Protein AF-A0A3D3F367-F1 (afdb_monomer)

Foldseek 3Di:
DDDDDDDPDPPDPDDPVRVVVVVVVVVVCCVVPNDDDDDDDDDDDDDDDPDQFDDDPLDDPVFKAQKDFLVNLVVVVDFFQLSVQVVGPQWDDDPQAIAGPVDPFGAWEAEQNDTDPRCPVVRRVDTSNQWRIKIKGNACVSPPDDDPRHGTHIYTYGPPDDDDDDDDDPPDDDDDDPPDDDDDDDDADDQPDPCSVPPPDFFPDPDFDDDPDFDADPVRDTDDDTDDGQDFDKDKDWDWDADPVGDTDIDIDIDTDDHPPDD

Sequence (263 aa):
YAGVPERLDFANGPTDNEKAYLEKANEAYIQKYGIRTIDLEEITVTGHKPGKYEESVYYSALSATGLRTAEDIEKMAVSSLKSLLYTQPGIVVRSDKITTSTSQTPVAFIIDNITYEDFFDRLDDIDVSSIDNLFVVKDNSFLPGYFPNTNGAIVITTKMGYEPKPRKSLNIEQIIPLGYQQAAEFYSPVYETPEQKNASAPDLRTTIYWKPNVRFSEDGEATVDFYSADSATTYTVTGEGVSGSGKMIRFSSEIQVKGKDEP

Structure (mmCIF, N/CA/C/O backbone):
data_AF-A0A3D3F367-F1
#
_entry.id   AF-A0A3D3F367-F1
#
loop_
_atom_site.group_PDB
_atom_site.id
_atom_site.type_symbol
_atom_site.label_atom_id
_atom_site.label_alt_id
_atom_site.label_comp_id
_atom_site.label_asym_id
_atom_site.label_entity_id
_atom_site.label_seq_id
_atom_site.pdbx_PDB_ins_code
_atom_site.Cartn_x
_atom_site.Cartn_y
_atom_site.Cartn_z
_atom_site.occupancy
_atom_site.B_iso_or_equiv
_atom_site.auth_seq_id
_atom_site.auth_comp_id
_atom_site.auth_asym_id
_atom_site.auth_atom_id
_atom_site.pdbx_PDB_model_num
ATOM 1 N N . TYR A 1 1 ? 40.248 -58.505 -6.837 1.00 38.78 1 TYR A N 1
ATOM 2 C CA . TYR A 1 1 ? 39.991 -57.551 -5.745 1.00 38.78 1 TYR A CA 1
ATOM 3 C C . TYR A 1 1 ? 40.692 -56.248 -6.081 1.00 38.78 1 TYR A C 1
ATOM 5 O O . TYR A 1 1 ? 41.879 -56.118 -5.823 1.00 38.78 1 TYR A O 1
ATOM 13 N N . ALA A 1 2 ? 39.997 -55.348 -6.775 1.00 35.88 2 ALA A N 1
ATOM 14 C CA . ALA A 1 2 ? 40.502 -54.014 -7.081 1.00 35.88 2 ALA A CA 1
ATOM 15 C C . ALA A 1 2 ? 40.084 -53.091 -5.930 1.00 35.88 2 ALA A C 1
ATOM 17 O O . ALA A 1 2 ? 38.890 -52.934 -5.682 1.00 35.88 2 ALA A O 1
ATOM 18 N N . GLY A 1 3 ? 41.060 -52.574 -5.182 1.00 38.22 3 GLY A N 1
ATOM 19 C CA . GLY A 1 3 ? 40.827 -51.562 -4.156 1.00 38.22 3 GLY A CA 1
ATOM 20 C C . GLY A 1 3 ? 40.501 -50.229 -4.819 1.00 38.22 3 GLY A C 1
ATOM 21 O O . GLY A 1 3 ? 41.192 -49.812 -5.746 1.00 38.22 3 GLY A O 1
ATOM 22 N N . VAL A 1 4 ? 39.417 -49.603 -4.374 1.00 38.19 4 VAL A N 1
ATOM 23 C CA . VAL A 1 4 ? 39.004 -48.254 -4.776 1.00 38.19 4 VAL A CA 1
ATOM 24 C C . VAL A 1 4 ? 40.123 -47.271 -4.398 1.00 38.19 4 VAL A C 1
ATOM 26 O O . VAL A 1 4 ? 40.614 -47.363 -3.274 1.00 38.19 4 VAL A O 1
ATOM 29 N N . PRO A 1 5 ? 40.556 -46.347 -5.276 1.00 39.78 5 PRO A N 1
ATOM 30 C CA . PRO A 1 5 ? 41.496 -45.313 -4.866 1.00 39.78 5 PRO A CA 1
ATOM 31 C C . PRO A 1 5 ? 40.766 -44.313 -3.961 1.00 39.78 5 PRO A C 1
ATOM 33 O O . PRO A 1 5 ? 39.761 -43.724 -4.363 1.00 39.78 5 PRO A O 1
ATOM 36 N N . GLU A 1 6 ? 41.253 -44.144 -2.731 1.00 41.41 6 GLU A N 1
ATOM 37 C CA . GLU A 1 6 ? 40.789 -43.089 -1.831 1.00 41.41 6 GLU A CA 1
ATOM 38 C C . GLU A 1 6 ? 41.045 -41.714 -2.453 1.00 41.41 6 GLU A C 1
ATOM 40 O O . GLU A 1 6 ? 42.115 -41.418 -2.991 1.00 41.41 6 GLU A O 1
ATOM 45 N N . ARG A 1 7 ? 40.021 -40.866 -2.383 1.00 36.91 7 ARG A N 1
ATOM 46 C CA . ARG A 1 7 ? 40.085 -39.458 -2.752 1.00 36.91 7 ARG A CA 1
ATOM 47 C C . ARG A 1 7 ? 40.947 -38.750 -1.704 1.00 36.91 7 ARG A C 1
ATOM 49 O O . ARG A 1 7 ? 40.567 -38.712 -0.542 1.00 36.91 7 ARG A O 1
ATOM 56 N N . LEU A 1 8 ? 42.096 -38.208 -2.108 1.00 42.06 8 LEU A N 1
ATOM 57 C CA . LEU A 1 8 ? 42.911 -37.349 -1.244 1.00 42.06 8 LEU A CA 1
ATOM 58 C C . LEU A 1 8 ? 42.123 -36.069 -0.932 1.00 42.06 8 LEU A C 1
ATOM 60 O O . LEU A 1 8 ? 41.926 -35.220 -1.804 1.00 42.06 8 LEU A O 1
ATOM 64 N N . ASP A 1 9 ? 41.646 -35.955 0.304 1.00 39.88 9 ASP A N 1
ATOM 65 C CA . ASP A 1 9 ? 41.022 -34.745 0.825 1.00 39.88 9 ASP A CA 1
ATOM 66 C C . ASP A 1 9 ? 42.098 -33.670 1.046 1.00 39.88 9 ASP A C 1
ATOM 68 O O . ASP A 1 9 ? 42.854 -33.702 2.013 1.00 39.88 9 ASP A O 1
ATOM 72 N N . PHE A 1 10 ? 42.150 -32.672 0.161 1.00 46.16 10 PHE A N 1
ATOM 73 C CA . PHE A 1 10 ? 43.066 -31.520 0.240 1.00 46.16 10 PHE A CA 1
ATOM 74 C C . PHE A 1 10 ? 42.743 -30.529 1.381 1.00 46.16 10 PHE A C 1
ATOM 76 O O . PHE A 1 10 ? 43.255 -29.411 1.395 1.00 46.16 10 PHE A O 1
ATOM 83 N N . ALA A 1 11 ? 41.868 -30.892 2.323 1.00 46.03 11 ALA A N 1
ATOM 84 C CA . ALA A 1 11 ? 41.381 -29.985 3.363 1.00 46.03 11 ALA A CA 1
ATOM 85 C C . ALA A 1 11 ? 42.358 -29.816 4.540 1.00 46.03 11 ALA A C 1
ATOM 87 O O . ALA A 1 11 ? 42.291 -28.810 5.241 1.00 46.03 11 ALA A O 1
ATOM 88 N N . ASN A 1 12 ? 43.289 -30.752 4.735 1.00 51.62 12 ASN A N 1
ATOM 89 C CA . ASN A 1 12 ? 44.331 -30.652 5.750 1.00 51.62 12 ASN A CA 1
ATOM 90 C C . ASN A 1 12 ? 45.700 -30.697 5.069 1.00 51.62 12 ASN A C 1
ATOM 92 O O . ASN A 1 12 ? 45.972 -31.586 4.266 1.00 51.62 12 ASN A O 1
ATOM 96 N N . GLY A 1 13 ? 46.549 -29.709 5.365 1.00 55.22 13 GLY A N 1
ATOM 97 C CA . GLY A 1 13 ? 47.918 -29.664 4.849 1.00 55.22 13 GLY A CA 1
ATOM 98 C C . GLY A 1 13 ? 48.717 -30.924 5.221 1.00 55.22 13 GLY A C 1
ATOM 99 O O . GLY A 1 13 ? 48.332 -31.635 6.151 1.00 55.22 13 GLY A O 1
ATOM 100 N N . PRO A 1 14 ? 49.833 -31.201 4.521 1.00 65.56 14 PRO A N 1
ATOM 101 C CA . PRO A 1 14 ? 50.580 -32.445 4.686 1.00 65.56 14 PRO A CA 1
ATOM 102 C C . PRO A 1 14 ? 50.992 -32.655 6.145 1.00 65.56 14 PRO A C 1
ATOM 104 O O . PRO A 1 14 ? 51.447 -31.717 6.814 1.00 65.56 14 PRO A O 1
ATOM 107 N N . THR A 1 15 ? 50.825 -33.883 6.631 1.00 73.06 15 THR A N 1
ATOM 108 C CA . THR A 1 15 ? 51.221 -34.278 7.986 1.00 73.06 15 THR A CA 1
ATOM 109 C C . THR A 1 15 ? 52.740 -34.179 8.149 1.00 73.06 15 THR A C 1
ATOM 111 O O . THR A 1 15 ? 53.492 -34.199 7.173 1.00 73.06 15 THR A O 1
ATOM 114 N N . ASP A 1 16 ? 53.231 -34.071 9.384 1.00 74.75 16 ASP A N 1
ATOM 115 C CA . ASP A 1 16 ? 54.663 -33.839 9.628 1.00 74.75 16 ASP A CA 1
ATOM 116 C C . ASP A 1 16 ? 55.558 -34.972 9.095 1.00 74.75 16 ASP A C 1
ATOM 118 O O . ASP A 1 16 ? 56.657 -34.721 8.598 1.00 74.75 16 ASP A O 1
ATOM 122 N N . ASN A 1 17 ? 55.054 -36.211 9.089 1.00 74.06 17 ASN A N 1
ATOM 123 C CA . ASN A 1 17 ? 55.751 -37.351 8.488 1.00 74.06 17 ASN A CA 1
ATOM 124 C C . ASN A 1 17 ? 55.827 -37.249 6.957 1.00 74.06 17 ASN A C 1
ATOM 126 O O . ASN A 1 17 ? 56.848 -37.599 6.363 1.00 74.06 17 ASN A O 1
ATOM 130 N N . GLU A 1 18 ? 54.771 -36.752 6.309 1.00 71.12 18 GLU A N 1
ATOM 131 C CA . GLU A 1 18 ? 54.744 -36.545 4.859 1.00 71.12 18 GLU A CA 1
ATOM 132 C C . GLU A 1 18 ? 55.665 -35.396 4.449 1.00 71.12 18 GLU A C 1
ATOM 134 O O . GLU A 1 18 ? 56.390 -35.522 3.463 1.00 71.12 18 GLU A O 1
ATOM 139 N N . LYS A 1 19 ? 55.722 -34.315 5.238 1.00 75.56 19 LYS A N 1
ATOM 140 C CA . LYS A 1 19 ? 56.679 -33.218 5.029 1.00 75.56 19 LYS A CA 1
ATOM 141 C C . LYS A 1 19 ? 58.123 -33.702 5.123 1.00 75.56 19 LYS A C 1
ATOM 143 O O . LYS A 1 19 ? 58.902 -33.424 4.217 1.00 75.56 19 LYS A O 1
ATOM 148 N N . ALA A 1 20 ? 58.458 -34.473 6.159 1.00 77.81 20 ALA A N 1
ATOM 149 C CA . ALA A 1 20 ? 59.806 -35.009 6.343 1.00 77.81 20 ALA A CA 1
ATOM 150 C C . ALA A 1 20 ? 60.212 -35.973 5.211 1.00 77.81 20 ALA A C 1
ATOM 152 O O . ALA A 1 20 ? 61.358 -35.970 4.755 1.00 77.81 20 ALA A O 1
ATOM 153 N N . TYR A 1 21 ? 59.270 -36.786 4.719 1.00 77.25 21 TYR A N 1
ATOM 154 C CA . TYR A 1 21 ? 59.502 -37.645 3.558 1.00 77.25 21 TYR A CA 1
ATOM 155 C C . TYR A 1 21 ? 59.728 -36.829 2.278 1.00 77.25 21 TYR A C 1
ATOM 157 O O . TYR A 1 21 ? 60.678 -37.100 1.540 1.00 77.25 21 TYR A O 1
ATOM 165 N N . LEU A 1 22 ? 58.888 -35.820 2.027 1.00 79.00 22 LEU A N 1
ATOM 166 C CA . LEU A 1 22 ? 58.993 -34.942 0.862 1.00 79.00 22 LEU A CA 1
ATOM 167 C C . LEU A 1 22 ? 60.300 -34.149 0.864 1.00 79.00 22 LEU A C 1
ATOM 169 O O . LEU A 1 22 ? 60.941 -34.053 -0.177 1.00 79.00 22 LEU A O 1
ATOM 173 N N . GLU A 1 23 ? 60.730 -33.639 2.017 1.00 81.50 23 GLU A N 1
ATOM 174 C CA . GLU A 1 23 ? 61.998 -32.923 2.175 1.00 81.50 23 GLU A CA 1
ATOM 175 C C . GLU A 1 23 ? 63.186 -33.823 1.822 1.00 81.50 23 GLU A C 1
ATOM 177 O O . GLU A 1 23 ? 63.983 -33.485 0.947 1.00 81.50 23 GLU A O 1
ATOM 182 N N . LYS A 1 24 ? 63.231 -35.037 2.383 1.00 84.31 24 LYS A N 1
ATOM 183 C CA . LYS A 1 24 ? 64.290 -36.012 2.094 1.00 84.31 24 LYS A CA 1
ATOM 184 C C . LYS A 1 24 ? 64.297 -36.463 0.631 1.00 84.31 24 LYS A C 1
ATOM 186 O O . LYS A 1 24 ? 65.361 -36.657 0.039 1.00 84.31 24 LYS A O 1
ATOM 191 N N . ALA A 1 25 ? 63.119 -36.630 0.030 1.00 77.69 25 ALA A N 1
ATOM 192 C CA . ALA A 1 25 ? 62.989 -36.941 -1.390 1.00 77.69 25 ALA A CA 1
ATOM 193 C C . ALA A 1 25 ? 63.484 -35.780 -2.270 1.00 77.69 25 ALA A C 1
ATOM 195 O O . ALA A 1 25 ? 64.140 -36.017 -3.286 1.00 77.69 25 ALA A O 1
ATOM 196 N N . ASN A 1 26 ? 63.219 -34.537 -1.865 1.00 76.62 26 ASN A N 1
ATOM 197 C CA . ASN A 1 26 ? 63.638 -33.344 -2.589 1.00 76.62 26 ASN A CA 1
ATOM 198 C C . ASN A 1 26 ? 65.155 -33.122 -2.481 1.00 76.62 26 ASN A C 1
ATOM 200 O O . ASN A 1 26 ? 65.799 -32.848 -3.488 1.00 76.62 26 ASN A O 1
ATOM 204 N N . GLU A 1 27 ? 65.757 -33.338 -1.308 1.00 79.56 27 GLU A N 1
ATOM 205 C CA . GLU A 1 27 ? 67.216 -33.309 -1.127 1.00 79.56 27 GLU A CA 1
ATOM 206 C C . GLU A 1 27 ? 67.925 -34.350 -2.002 1.00 79.56 27 GLU A C 1
ATOM 208 O O . GLU A 1 27 ? 68.880 -34.026 -2.713 1.00 79.56 27 GLU A O 1
ATOM 213 N N . ALA A 1 28 ? 67.429 -35.594 -2.000 1.00 79.94 28 ALA A N 1
ATOM 214 C CA . ALA A 1 28 ? 67.974 -36.664 -2.832 1.00 79.94 28 ALA A CA 1
ATOM 215 C C . ALA A 1 28 ? 67.857 -36.338 -4.331 1.00 79.94 28 ALA A C 1
ATOM 217 O O . ALA A 1 28 ? 68.758 -36.647 -5.115 1.00 79.94 28 ALA A O 1
ATOM 218 N N . TYR A 1 29 ? 66.762 -35.692 -4.733 1.00 72.94 29 TYR A N 1
ATOM 219 C CA . TYR A 1 29 ? 66.565 -35.241 -6.103 1.00 72.94 29 TYR A CA 1
ATOM 220 C C . TYR A 1 29 ? 67.522 -34.099 -6.473 1.00 72.94 29 TYR A C 1
ATOM 222 O O . TYR A 1 29 ? 68.182 -34.186 -7.507 1.00 72.94 29 TYR A O 1
ATOM 230 N N . ILE A 1 30 ? 67.660 -33.073 -5.626 1.00 78.38 30 ILE A N 1
ATOM 231 C CA . ILE A 1 30 ? 68.543 -31.918 -5.863 1.00 78.38 30 ILE A CA 1
ATOM 232 C C . ILE A 1 30 ? 70.004 -32.360 -5.975 1.00 78.38 30 ILE A C 1
ATOM 234 O O . ILE A 1 30 ? 70.708 -31.906 -6.876 1.00 78.38 30 ILE A O 1
ATOM 238 N N . GLN A 1 31 ? 70.459 -33.287 -5.127 1.00 76.94 31 GLN A N 1
ATOM 239 C CA . GLN A 1 31 ? 71.818 -33.831 -5.226 1.00 76.94 31 GLN A CA 1
ATOM 240 C C . GLN A 1 31 ? 72.066 -34.559 -6.551 1.00 76.94 31 GLN A C 1
ATOM 242 O O . GLN A 1 31 ? 73.180 -34.527 -7.071 1.00 76.94 31 GLN A O 1
ATOM 247 N N . LYS A 1 32 ? 71.045 -35.229 -7.093 1.00 74.00 32 LYS A N 1
ATOM 248 C CA . LYS A 1 32 ? 71.184 -36.068 -8.286 1.00 74.00 32 LYS A CA 1
ATOM 249 C C . LYS A 1 32 ? 70.942 -35.317 -9.597 1.00 74.00 32 LYS A C 1
ATOM 251 O O . LYS A 1 32 ? 71.552 -35.666 -10.605 1.00 74.00 32 LYS A O 1
ATOM 256 N N . TYR A 1 33 ? 70.062 -34.320 -9.597 1.00 70.31 33 TYR A N 1
ATOM 257 C CA . TYR A 1 33 ? 69.554 -33.674 -10.812 1.00 70.31 33 TYR A CA 1
ATOM 258 C C . TYR A 1 33 ? 69.620 -32.136 -10.783 1.00 70.31 33 TYR A C 1
ATOM 260 O O . TYR A 1 33 ? 69.263 -31.506 -11.776 1.00 70.31 33 TYR A O 1
ATOM 268 N N . GLY A 1 34 ? 70.108 -31.525 -9.696 1.00 73.38 34 GLY A N 1
ATOM 269 C CA . GLY A 1 34 ? 70.186 -30.070 -9.534 1.00 73.38 34 GLY A CA 1
ATOM 270 C C . GLY A 1 34 ? 68.867 -29.418 -9.094 1.00 73.38 34 GLY A C 1
ATOM 271 O O . GLY A 1 34 ? 67.877 -30.094 -8.811 1.00 73.38 34 GLY A O 1
ATOM 272 N N . ILE A 1 35 ? 68.859 -28.083 -8.998 1.00 73.44 35 ILE A N 1
ATOM 273 C CA . ILE A 1 35 ? 67.683 -27.305 -8.569 1.00 73.44 35 ILE A CA 1
ATOM 274 C C . ILE A 1 35 ? 66.577 -27.428 -9.625 1.00 73.44 35 ILE A C 1
ATOM 276 O O . ILE A 1 35 ? 66.790 -27.123 -10.797 1.00 73.44 35 ILE A O 1
ATOM 280 N N . ARG A 1 36 ? 65.381 -27.849 -9.201 1.00 65.81 36 ARG A N 1
ATOM 281 C CA . ARG A 1 36 ? 64.196 -27.919 -10.061 1.00 65.81 36 ARG A CA 1
ATOM 282 C C . ARG A 1 36 ? 63.517 -26.551 -10.129 1.00 65.81 36 ARG A C 1
ATOM 284 O O . ARG A 1 36 ? 63.035 -26.062 -9.113 1.00 65.81 36 ARG A O 1
ATOM 291 N N . THR A 1 37 ? 63.414 -25.980 -11.325 1.00 54.94 37 THR A N 1
ATOM 292 C CA . THR A 1 37 ? 62.504 -24.858 -11.591 1.00 54.94 37 THR A CA 1
ATOM 293 C C . THR A 1 37 ? 61.091 -25.419 -11.743 1.00 54.94 37 THR A C 1
ATOM 295 O O . THR A 1 37 ? 60.864 -26.305 -12.569 1.00 54.94 37 THR A O 1
ATOM 298 N N . ILE A 1 38 ? 60.159 -24.975 -10.902 1.00 63.44 38 ILE A N 1
ATOM 299 C CA . ILE A 1 38 ? 58.735 -25.297 -11.034 1.00 63.44 38 ILE A CA 1
ATOM 300 C C . ILE A 1 38 ? 58.047 -24.010 -11.469 1.00 63.44 38 ILE A C 1
ATOM 302 O O . ILE A 1 38 ? 57.884 -23.100 -10.660 1.00 63.44 38 ILE A O 1
ATOM 306 N N . ASP A 1 39 ? 57.665 -23.947 -12.739 1.00 57.41 39 ASP A N 1
ATOM 307 C CA . ASP A 1 39 ? 56.815 -22.876 -13.243 1.00 57.41 39 ASP A CA 1
ATOM 308 C C . ASP A 1 39 ? 55.378 -23.171 -12.800 1.00 57.41 39 ASP A C 1
ATOM 310 O O . ASP A 1 39 ? 54.795 -24.191 -13.171 1.00 57.41 39 ASP A O 1
ATOM 314 N N . LEU A 1 40 ? 54.836 -22.321 -11.929 1.00 69.44 40 LEU A N 1
ATOM 315 C CA . LEU A 1 40 ? 53.449 -22.412 -11.481 1.00 69.44 40 LEU A CA 1
ATOM 316 C C . LEU A 1 40 ? 52.566 -21.646 -12.470 1.00 69.44 40 LEU A C 1
ATOM 318 O O . LEU A 1 40 ? 52.834 -20.480 -12.755 1.00 69.44 40 LEU A O 1
ATOM 322 N N . GLU A 1 41 ? 51.511 -22.287 -12.976 1.00 61.28 41 GLU A N 1
ATOM 323 C CA . GLU A 1 41 ? 50.476 -21.593 -13.747 1.00 61.28 41 GLU A CA 1
ATOM 324 C C . GLU A 1 41 ? 49.756 -20.566 -12.856 1.00 61.28 41 GLU A C 1
ATOM 326 O O . GLU A 1 41 ? 49.448 -20.833 -11.691 1.00 61.28 41 GLU A O 1
ATOM 331 N N . GLU A 1 42 ? 49.512 -19.370 -13.397 1.00 53.47 42 GLU A N 1
ATOM 332 C CA . GLU A 1 42 ? 48.834 -18.281 -12.694 1.00 53.47 42 GLU A CA 1
ATOM 333 C C . GLU A 1 42 ? 47.395 -18.688 -12.342 1.00 53.47 42 GLU A C 1
ATOM 335 O O . GLU A 1 42 ? 46.553 -18.899 -13.213 1.00 53.47 42 GLU A O 1
ATOM 340 N N . ILE A 1 43 ? 47.093 -18.776 -11.046 1.00 52.12 43 ILE A N 1
ATOM 341 C CA . ILE A 1 43 ? 45.730 -19.003 -10.559 1.00 52.12 43 ILE A CA 1
ATOM 342 C C . ILE A 1 43 ? 45.074 -17.639 -10.337 1.00 52.12 43 ILE A C 1
ATOM 344 O O . ILE A 1 43 ? 45.331 -16.961 -9.341 1.00 52.12 43 ILE A O 1
ATOM 348 N N . THR A 1 44 ? 44.194 -17.228 -11.252 1.00 62.03 44 THR A N 1
ATOM 349 C CA . THR A 1 44 ? 43.348 -16.046 -11.050 1.00 62.03 44 THR A CA 1
ATOM 350 C C . THR A 1 44 ? 42.206 -16.379 -10.090 1.00 62.03 44 THR A C 1
ATOM 352 O O . THR A 1 44 ? 41.239 -17.050 -10.452 1.00 62.03 44 THR A O 1
ATOM 355 N N . VAL A 1 45 ? 42.277 -15.872 -8.860 1.00 48.94 45 VAL A N 1
ATOM 356 C CA . VAL A 1 45 ? 41.174 -15.972 -7.894 1.00 48.94 45 VAL A CA 1
ATOM 357 C C . VAL A 1 45 ? 40.141 -14.881 -8.200 1.00 48.94 45 VAL A C 1
ATOM 359 O O . VAL A 1 45 ? 40.310 -13.724 -7.819 1.00 48.94 45 VAL A O 1
ATOM 362 N N . THR A 1 46 ? 39.059 -15.228 -8.901 1.00 51.75 46 THR A N 1
ATOM 363 C CA . THR A 1 46 ? 37.926 -14.317 -9.150 1.00 51.75 46 THR A CA 1
ATOM 364 C C . THR A 1 46 ? 36.935 -14.373 -7.985 1.00 51.75 46 THR A C 1
ATOM 366 O O . THR A 1 46 ? 36.063 -15.237 -7.912 1.00 51.75 46 THR A O 1
ATOM 369 N N . GLY A 1 47 ? 37.064 -13.436 -7.043 1.00 41.06 47 GLY A N 1
ATOM 370 C CA . GLY A 1 47 ? 36.069 -13.229 -5.992 1.00 41.06 47 GLY A CA 1
ATOM 371 C C . GLY A 1 47 ? 34.832 -12.519 -6.545 1.00 41.06 47 GLY A C 1
ATOM 372 O O . GLY A 1 47 ? 34.922 -11.367 -6.968 1.00 41.06 47 GLY A O 1
ATOM 373 N N . HIS A 1 48 ? 33.671 -13.176 -6.526 1.00 44.69 48 HIS A N 1
ATOM 374 C CA . HIS A 1 48 ? 32.399 -12.504 -6.787 1.00 44.69 48 HIS A CA 1
ATOM 375 C C . HIS A 1 48 ? 32.050 -11.650 -5.565 1.00 44.69 48 HIS A C 1
ATOM 377 O O . HIS A 1 48 ? 31.789 -12.174 -4.483 1.00 44.69 48 HIS A O 1
ATOM 383 N N . LYS A 1 49 ? 32.067 -10.324 -5.719 1.00 43.12 49 LYS A N 1
ATOM 384 C CA . LYS A 1 49 ? 31.482 -9.425 -4.721 1.00 43.12 49 LYS A CA 1
ATOM 385 C C . LYS A 1 49 ? 29.983 -9.754 -4.640 1.00 43.12 49 LYS A C 1
ATOM 387 O O . LYS A 1 49 ? 29.354 -9.747 -5.697 1.00 43.12 49 LYS A O 1
ATOM 392 N N . PRO A 1 50 ? 29.402 -10.039 -3.459 1.00 49.59 50 PRO A N 1
ATOM 393 C CA . PRO A 1 50 ? 27.957 -10.214 -3.364 1.00 49.59 50 PRO A CA 1
ATOM 394 C C . PRO A 1 50 ? 27.277 -8.952 -3.907 1.00 49.59 50 PRO A C 1
ATOM 396 O O . PRO A 1 50 ? 27.720 -7.832 -3.618 1.00 49.59 50 PRO A O 1
ATOM 399 N N . GLY A 1 51 ? 26.270 -9.143 -4.764 1.00 57.03 51 GLY A N 1
ATOM 400 C CA . GLY A 1 51 ? 25.507 -8.050 -5.362 1.00 57.03 51 GLY A CA 1
ATOM 401 C C . GLY A 1 51 ? 24.988 -7.102 -4.280 1.00 57.03 51 GLY A C 1
ATOM 402 O O . GLY A 1 51 ? 24.684 -7.521 -3.166 1.00 57.03 51 GLY A O 1
ATOM 403 N N . LYS A 1 52 ? 24.931 -5.800 -4.579 1.00 60.16 52 LYS A N 1
ATOM 404 C CA . LYS A 1 52 ? 24.437 -4.788 -3.625 1.00 60.16 52 LYS A CA 1
ATOM 405 C C . LYS A 1 52 ? 22.928 -4.900 -3.346 1.00 60.16 52 LYS A C 1
ATOM 407 O O . LYS A 1 52 ? 22.453 -4.230 -2.440 1.00 60.16 52 LYS A O 1
ATOM 412 N N . TYR A 1 53 ? 22.212 -5.670 -4.155 1.00 64.56 53 TYR A N 1
ATOM 413 C CA . TYR A 1 53 ? 20.766 -5.860 -4.152 1.00 64.56 53 TYR A CA 1
ATOM 414 C C . TYR A 1 53 ? 20.461 -7.221 -4.797 1.00 64.56 53 TYR A C 1
ATOM 416 O O . TYR A 1 53 ? 21.336 -7.791 -5.464 1.00 64.56 53 TYR A O 1
ATOM 424 N N . GLU A 1 54 ? 19.247 -7.742 -4.616 1.00 66.38 54 GLU A N 1
ATOM 425 C CA . GLU A 1 54 ? 18.836 -8.970 -5.303 1.00 66.38 54 GLU A CA 1
ATOM 426 C C . GLU A 1 54 ? 18.598 -8.703 -6.793 1.00 66.38 54 GLU A C 1
ATOM 428 O O . GLU A 1 54 ? 17.745 -7.897 -7.178 1.00 66.38 54 GLU A O 1
ATOM 433 N N . GLU A 1 55 ? 19.367 -9.382 -7.648 1.00 68.50 55 GLU A N 1
ATOM 434 C CA . GLU A 1 55 ? 19.202 -9.290 -9.096 1.00 68.50 55 GLU A CA 1
ATOM 435 C C . GLU A 1 55 ? 17.917 -10.008 -9.520 1.00 68.50 55 GLU A C 1
ATOM 437 O O . GLU A 1 55 ? 17.803 -11.233 -9.475 1.00 68.50 55 GLU A O 1
ATOM 442 N N . SER A 1 56 ? 16.932 -9.222 -9.949 1.00 78.19 56 SER A N 1
ATOM 443 C CA . SER A 1 56 ? 15.714 -9.746 -10.555 1.00 78.19 56 SER A CA 1
ATOM 444 C C . SER A 1 56 ? 16.025 -10.429 -11.890 1.00 78.19 56 SER A C 1
ATOM 446 O O . SER A 1 56 ? 16.819 -9.925 -12.685 1.00 78.19 56 SER A O 1
ATOM 448 N N . VAL A 1 57 ? 15.312 -11.515 -12.203 1.00 82.69 57 VAL A N 1
ATOM 449 C CA . VAL A 1 57 ? 15.406 -12.213 -13.503 1.00 82.69 57 VAL A CA 1
ATOM 450 C C . VAL A 1 57 ? 15.027 -11.328 -14.698 1.00 82.69 57 VAL A C 1
ATOM 452 O O . VAL A 1 57 ? 15.329 -11.664 -15.841 1.00 82.69 57 VAL A O 1
ATOM 455 N N . TYR A 1 58 ? 14.364 -10.198 -14.441 1.00 83.38 58 TYR A N 1
ATOM 456 C CA . TYR A 1 58 ? 13.966 -9.213 -15.446 1.00 83.38 58 TYR A CA 1
ATOM 457 C C . TYR A 1 58 ? 15.035 -8.136 -15.685 1.00 83.38 58 TYR A C 1
ATOM 459 O O . TYR A 1 58 ? 14.880 -7.303 -16.582 1.00 83.38 58 TYR A O 1
ATOM 467 N N . TYR A 1 59 ? 16.104 -8.109 -14.884 1.00 85.50 59 TYR A N 1
ATOM 468 C CA . TYR A 1 59 ? 17.158 -7.115 -15.021 1.00 85.50 59 TYR A CA 1
ATOM 469 C C . TYR A 1 59 ? 18.094 -7.460 -16.184 1.00 85.50 59 TYR A C 1
ATOM 471 O O . TYR A 1 59 ? 18.649 -8.552 -16.279 1.00 85.50 59 TYR A O 1
ATOM 479 N N . SER A 1 60 ? 18.316 -6.490 -17.067 1.00 82.38 60 SER A N 1
ATOM 480 C CA . SER A 1 60 ? 19.349 -6.552 -18.097 1.00 82.38 60 SER A CA 1
ATOM 481 C C . SER A 1 60 ? 19.840 -5.148 -18.401 1.00 82.38 60 SER A C 1
ATOM 483 O O . SER A 1 60 ? 19.037 -4.250 -18.640 1.00 82.38 60 SER A O 1
ATOM 485 N N . ALA A 1 61 ? 21.159 -4.950 -18.458 1.00 81.38 61 ALA A N 1
ATOM 486 C CA . ALA A 1 61 ? 21.757 -3.643 -18.748 1.00 81.38 61 ALA A CA 1
ATOM 487 C C . ALA A 1 61 ? 21.331 -3.054 -20.111 1.00 81.38 61 ALA A C 1
ATOM 489 O O . ALA A 1 61 ? 21.473 -1.855 -20.343 1.00 81.38 61 ALA A O 1
ATOM 490 N N . LEU A 1 62 ? 20.812 -3.888 -21.019 1.00 80.25 62 LEU A N 1
ATOM 491 C CA . LEU A 1 62 ? 20.348 -3.474 -22.343 1.00 80.25 62 LEU A CA 1
ATOM 492 C C . LEU A 1 62 ? 18.918 -2.911 -22.326 1.00 80.25 62 LEU A C 1
ATOM 494 O O . LEU A 1 62 ? 18.595 -2.019 -23.114 1.00 80.25 62 LEU A O 1
ATOM 498 N N . SER A 1 63 ? 18.061 -3.430 -21.443 1.00 82.56 63 SER A N 1
ATOM 499 C CA . SER A 1 63 ? 16.619 -3.158 -21.438 1.00 82.56 63 SER A CA 1
ATOM 500 C C . SER A 1 63 ? 16.143 -2.391 -20.209 1.00 82.56 63 SER A C 1
ATOM 502 O O . SER A 1 63 ? 15.198 -1.604 -20.313 1.00 82.56 63 SER A O 1
ATOM 504 N N . ALA A 1 64 ? 16.809 -2.587 -19.071 1.00 88.00 64 ALA A N 1
ATOM 505 C CA . ALA A 1 64 ? 16.518 -1.915 -17.821 1.00 88.00 64 ALA A CA 1
ATOM 506 C C . ALA A 1 64 ? 16.996 -0.460 -17.870 1.00 88.00 64 ALA A C 1
ATOM 508 O O . ALA A 1 64 ? 18.044 -0.119 -18.418 1.00 88.00 64 ALA A O 1
ATOM 509 N N . THR A 1 65 ? 16.206 0.443 -17.308 1.00 89.75 65 THR A N 1
ATOM 510 C CA . THR A 1 65 ? 16.519 1.866 -17.203 1.00 89.75 65 THR A CA 1
ATOM 511 C C . THR A 1 65 ? 16.098 2.384 -15.837 1.00 89.75 65 THR A C 1
ATOM 513 O O . THR A 1 65 ? 15.096 1.950 -15.270 1.00 89.75 65 THR A O 1
ATOM 516 N N . GLY A 1 66 ? 16.892 3.319 -15.312 1.00 88.38 66 GLY A N 1
ATOM 517 C CA . GLY A 1 66 ? 16.604 3.989 -14.050 1.00 88.38 66 GLY A CA 1
ATOM 518 C C . GLY A 1 66 ? 16.688 3.073 -12.832 1.00 88.38 66 GLY A C 1
ATOM 519 O O . GLY A 1 66 ? 15.870 3.219 -11.940 1.00 88.38 66 GLY A O 1
ATOM 520 N N . LEU A 1 67 ? 17.626 2.124 -12.770 1.00 92.19 67 LEU A N 1
ATOM 521 C CA . LEU A 1 67 ? 17.795 1.316 -11.559 1.00 92.19 67 LEU A CA 1
ATOM 522 C C . LEU A 1 67 ? 17.935 2.222 -10.322 1.00 92.19 67 LEU A C 1
ATOM 524 O O . LEU A 1 67 ? 18.823 3.074 -10.265 1.00 92.19 67 LEU A O 1
ATOM 528 N N . ARG A 1 68 ? 17.041 2.029 -9.355 1.00 92.25 68 ARG A N 1
ATOM 529 C CA . ARG A 1 68 ? 17.044 2.659 -8.039 1.00 92.25 68 ARG A CA 1
ATOM 530 C C . ARG A 1 68 ? 17.249 1.580 -6.999 1.00 92.25 68 ARG A C 1
ATOM 532 O O . ARG A 1 68 ? 16.435 0.668 -6.910 1.00 92.25 68 ARG A O 1
ATOM 539 N N . THR A 1 69 ? 18.328 1.685 -6.239 1.00 93.31 69 THR A N 1
ATOM 540 C CA . THR A 1 69 ? 18.564 0.828 -5.072 1.00 93.31 69 THR A CA 1
ATOM 541 C C . THR A 1 69 ? 17.893 1.420 -3.833 1.00 93.31 69 THR A C 1
ATOM 543 O O . THR A 1 69 ? 17.558 2.607 -3.822 1.00 93.31 69 THR A O 1
ATOM 546 N N . ALA A 1 70 ? 17.739 0.632 -2.770 1.00 92.62 70 ALA A N 1
ATOM 547 C CA . ALA A 1 70 ? 17.228 1.102 -1.485 1.00 92.62 70 ALA A CA 1
ATOM 548 C C . ALA A 1 70 ? 17.991 2.338 -0.979 1.00 92.62 70 ALA A C 1
ATOM 550 O O . ALA A 1 70 ? 17.374 3.309 -0.550 1.00 92.62 70 ALA A O 1
ATOM 551 N N . GLU A 1 71 ? 19.320 2.354 -1.130 1.00 91.06 71 GLU A N 1
ATOM 552 C CA . GLU A 1 71 ? 20.167 3.491 -0.748 1.00 91.06 71 GLU A CA 1
ATOM 553 C C . GLU A 1 71 ? 19.822 4.764 -1.548 1.00 91.06 71 GLU A C 1
ATOM 555 O O . GLU A 1 71 ? 19.809 5.867 -0.998 1.00 91.06 71 GLU A O 1
ATOM 560 N N . ASP A 1 72 ? 19.527 4.631 -2.845 1.00 91.56 72 ASP A N 1
ATOM 561 C CA . ASP A 1 72 ? 19.133 5.765 -3.688 1.00 91.56 72 ASP A CA 1
ATOM 562 C C . ASP A 1 72 ? 17.754 6.297 -3.292 1.00 91.56 72 ASP A C 1
ATOM 564 O O . ASP A 1 72 ? 17.560 7.508 -3.188 1.00 91.56 72 ASP A O 1
ATOM 568 N N . ILE A 1 73 ? 16.804 5.392 -3.050 1.00 92.62 73 ILE A N 1
ATOM 569 C CA . ILE A 1 73 ? 15.428 5.717 -2.667 1.00 92.62 73 ILE A CA 1
ATOM 570 C C . ILE A 1 73 ? 15.404 6.437 -1.311 1.00 92.62 73 ILE A C 1
ATOM 572 O O . ILE A 1 73 ? 14.746 7.470 -1.172 1.00 92.62 73 ILE A O 1
ATOM 576 N N . GLU A 1 74 ? 16.167 5.943 -0.335 1.00 91.75 74 GLU A N 1
ATOM 577 C CA . GLU A 1 74 ? 16.292 6.546 0.995 1.00 91.75 74 GLU A CA 1
ATOM 578 C C . GLU A 1 74 ? 16.880 7.964 0.920 1.00 91.75 74 GLU A C 1
ATOM 580 O O . GLU A 1 74 ? 16.359 8.884 1.553 1.00 91.75 74 GLU A O 1
ATOM 585 N N . LYS A 1 75 ? 17.895 8.191 0.073 1.00 93.12 75 LYS A N 1
ATOM 586 C CA . LYS A 1 75 ? 18.474 9.530 -0.159 1.00 93.12 75 LYS A CA 1
ATOM 587 C C . LYS A 1 75 ? 17.494 10.514 -0.792 1.00 93.12 75 LYS A C 1
ATOM 589 O O . LYS A 1 75 ? 17.607 11.716 -0.562 1.00 93.12 75 LYS A O 1
ATOM 594 N N . MET A 1 76 ? 16.563 10.028 -1.608 1.00 88.62 76 MET A N 1
ATOM 595 C CA . MET A 1 76 ? 15.562 10.868 -2.269 1.00 88.62 76 MET A CA 1
ATOM 596 C C . MET A 1 76 ? 14.457 11.336 -1.317 1.00 88.62 76 MET A C 1
ATOM 598 O O . MET A 1 76 ? 13.746 12.280 -1.659 1.00 88.62 76 MET A O 1
ATOM 602 N N . ALA A 1 77 ? 14.316 10.701 -0.145 1.00 88.31 77 ALA A N 1
ATOM 603 C CA . ALA A 1 77 ? 13.308 11.026 0.866 1.00 88.31 77 ALA A CA 1
ATOM 604 C C . ALA A 1 77 ? 11.870 11.090 0.304 1.00 88.31 77 ALA A C 1
ATOM 606 O O . ALA A 1 77 ? 11.047 11.906 0.723 1.00 88.31 77 ALA A O 1
ATOM 607 N N . VAL A 1 78 ? 11.567 10.232 -0.673 1.00 90.88 78 VAL A N 1
ATOM 608 C CA . VAL A 1 78 ? 10.236 10.114 -1.279 1.00 90.88 78 VAL A CA 1
ATOM 609 C C . VAL A 1 78 ? 9.297 9.320 -0.369 1.00 90.88 78 VAL A C 1
ATOM 611 O O . VAL A 1 78 ? 9.659 8.266 0.143 1.00 90.88 78 VAL A O 1
ATOM 614 N N . SER A 1 79 ? 8.070 9.812 -0.186 1.00 89.06 79 SER A N 1
ATOM 615 C CA . SER A 1 79 ? 7.090 9.217 0.735 1.00 89.06 79 SER A CA 1
ATOM 616 C C . SER A 1 79 ? 6.100 8.249 0.084 1.00 89.06 79 SER A C 1
ATOM 618 O O . SER A 1 79 ? 5.416 7.520 0.794 1.00 89.06 79 SER A O 1
ATOM 620 N N . SER A 1 80 ? 5.986 8.237 -1.248 1.00 93.44 80 SER A N 1
ATOM 621 C CA . SER A 1 80 ? 5.050 7.359 -1.959 1.00 93.44 80 SER A CA 1
ATOM 622 C C . SER A 1 80 ? 5.638 6.798 -3.246 1.00 93.44 80 SER A C 1
ATOM 624 O O . SER A 1 80 ? 6.449 7.453 -3.912 1.00 93.44 80 SER A O 1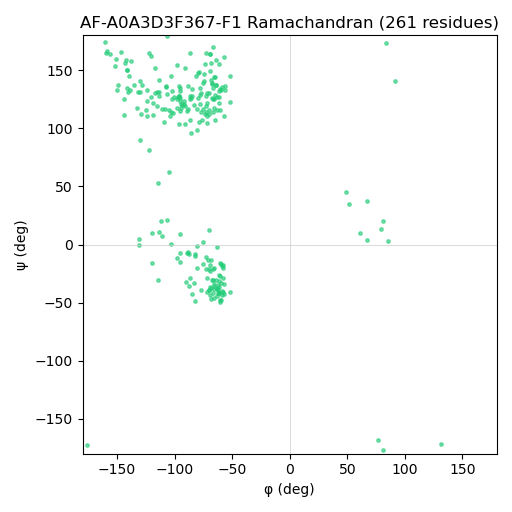
ATOM 626 N N . LEU A 1 81 ? 5.198 5.592 -3.623 1.00 94.44 81 LEU A N 1
ATOM 627 C CA . LEU A 1 81 ? 5.647 4.935 -4.849 1.00 94.44 81 LEU A CA 1
ATOM 628 C C . LEU A 1 81 ? 5.322 5.800 -6.067 1.00 94.44 81 LEU A C 1
ATOM 630 O O . LEU A 1 81 ? 6.161 5.982 -6.940 1.00 94.44 81 LEU A O 1
ATOM 634 N N . LYS A 1 82 ? 4.149 6.438 -6.094 1.00 94.12 82 LYS A N 1
ATOM 635 C CA . LYS A 1 82 ? 3.784 7.373 -7.164 1.00 94.12 82 LYS A CA 1
ATOM 636 C C . LYS A 1 82 ? 4.786 8.529 -7.301 1.00 94.12 82 LYS A C 1
ATOM 638 O O . LYS A 1 82 ? 5.151 8.879 -8.421 1.00 94.12 82 LYS A O 1
ATOM 643 N N . SER A 1 83 ? 5.267 9.085 -6.185 1.00 93.56 83 SER A N 1
ATOM 644 C CA . SER A 1 83 ? 6.293 10.141 -6.190 1.00 93.56 83 SER A CA 1
ATOM 645 C C . SER A 1 83 ? 7.629 9.625 -6.712 1.00 93.56 83 SER A C 1
ATOM 647 O O . SER A 1 83 ? 8.255 10.286 -7.537 1.00 93.56 83 SER A O 1
ATOM 649 N N . LEU A 1 84 ? 8.029 8.416 -6.303 1.00 94.56 84 LEU A N 1
ATOM 650 C CA . LEU A 1 84 ? 9.212 7.744 -6.838 1.00 94.56 84 LEU A CA 1
ATOM 651 C C . LEU A 1 84 ? 9.098 7.553 -8.360 1.00 94.56 84 LEU A C 1
ATOM 653 O O . LEU A 1 84 ? 10.027 7.874 -9.097 1.00 94.56 84 LEU A O 1
ATOM 657 N N . LEU A 1 85 ? 7.935 7.136 -8.859 1.00 94.25 85 LEU A N 1
ATOM 658 C CA . LEU A 1 85 ? 7.698 6.951 -10.290 1.00 94.25 85 LEU A CA 1
ATOM 659 C C . LEU A 1 85 ? 7.739 8.269 -11.085 1.00 94.25 85 LEU A C 1
ATOM 661 O O . LEU A 1 85 ? 8.260 8.292 -12.195 1.00 94.25 85 LEU A O 1
ATOM 665 N N . TYR A 1 86 ? 7.299 9.400 -10.529 1.00 92.62 86 TYR A N 1
ATOM 666 C CA . TYR A 1 86 ? 7.472 10.699 -11.204 1.00 92.62 86 TYR A CA 1
ATOM 667 C C . TYR A 1 86 ? 8.942 11.074 -11.444 1.00 92.62 86 TYR A C 1
ATOM 669 O O . TYR A 1 86 ? 9.241 11.820 -12.374 1.00 92.62 86 TYR A O 1
ATOM 677 N N . THR A 1 87 ? 9.862 10.563 -10.624 1.00 90.75 87 THR A N 1
ATOM 678 C CA . THR A 1 87 ? 11.306 10.821 -10.760 1.00 90.75 87 THR A CA 1
ATOM 679 C C . THR A 1 87 ? 12.021 9.832 -11.679 1.00 90.75 87 THR A C 1
ATOM 681 O O . THR A 1 87 ? 13.220 9.974 -11.946 1.00 90.75 87 THR A O 1
ATOM 684 N N . GLN A 1 88 ? 11.310 8.804 -12.137 1.00 91.81 88 GLN A N 1
ATOM 685 C CA . GLN A 1 88 ? 11.904 7.691 -12.846 1.00 91.81 88 GLN A CA 1
ATOM 686 C C . GLN A 1 88 ? 12.026 8.002 -14.346 1.00 91.81 88 GLN A C 1
ATOM 688 O O . GLN A 1 88 ? 11.036 8.347 -14.996 1.00 91.81 88 GLN A O 1
ATOM 693 N N . PRO A 1 89 ? 13.226 7.876 -14.940 1.00 89.06 89 PRO A N 1
ATOM 694 C CA . PRO A 1 89 ? 13.402 8.131 -16.360 1.00 89.06 89 PRO A CA 1
ATOM 695 C C . PRO A 1 89 ? 12.698 7.062 -17.202 1.00 89.06 89 PRO A C 1
ATOM 697 O O . PRO A 1 89 ? 12.740 5.873 -16.891 1.00 89.06 89 PRO A O 1
ATOM 700 N N . GLY A 1 90 ? 12.098 7.485 -18.315 1.00 88.06 90 GLY A N 1
ATOM 701 C CA . GLY A 1 90 ? 11.489 6.573 -19.288 1.00 88.06 90 GLY A CA 1
ATOM 702 C C . GLY A 1 90 ? 10.052 6.154 -18.977 1.00 88.06 90 GLY A C 1
ATOM 703 O O . GLY A 1 90 ? 9.486 5.393 -19.762 1.00 88.06 90 GLY A O 1
ATOM 704 N N . ILE A 1 91 ? 9.442 6.677 -17.907 1.00 93.00 91 ILE A N 1
ATOM 705 C CA . ILE A 1 91 ? 8.012 6.498 -17.633 1.00 93.00 91 ILE A CA 1
ATOM 706 C C . ILE A 1 91 ? 7.253 7.819 -17.642 1.00 93.00 91 ILE A C 1
ATOM 708 O O . ILE A 1 91 ? 7.793 8.888 -17.365 1.00 93.00 91 ILE A O 1
ATOM 712 N N . VAL A 1 92 ? 5.974 7.728 -17.989 1.00 94.00 92 VAL A N 1
ATOM 713 C CA . VAL A 1 92 ? 5.026 8.837 -18.016 1.00 94.00 92 VAL A CA 1
ATOM 714 C C . VAL A 1 92 ? 3.851 8.453 -17.130 1.00 94.00 92 VAL A C 1
ATOM 716 O O . VAL A 1 92 ? 3.067 7.562 -17.458 1.00 94.00 92 VAL A O 1
ATOM 719 N N . VAL A 1 93 ? 3.734 9.132 -15.992 1.00 94.31 93 VAL A N 1
ATOM 720 C CA . VAL A 1 93 ? 2.646 8.925 -15.032 1.00 94.31 93 VAL A CA 1
ATOM 721 C C . VAL A 1 93 ? 1.478 9.838 -15.408 1.00 94.31 93 VAL A C 1
ATOM 723 O O . VAL A 1 93 ? 1.609 11.063 -15.388 1.00 94.31 93 VAL A O 1
ATOM 726 N N . ARG A 1 94 ? 0.333 9.249 -15.765 1.00 91.50 94 ARG A N 1
ATOM 727 C CA . ARG A 1 94 ? -0.923 9.952 -16.072 1.00 91.50 94 ARG A CA 1
ATOM 728 C C . ARG A 1 94 ? -1.931 9.755 -14.937 1.00 91.50 94 ARG A C 1
ATOM 730 O O . ARG A 1 94 ? -1.637 9.111 -13.933 1.00 91.50 94 ARG A O 1
ATOM 737 N N . SER A 1 95 ? -3.110 10.352 -15.083 1.00 89.00 95 SER A N 1
ATOM 738 C CA . SER A 1 95 ? -4.170 10.299 -14.071 1.00 89.00 95 SER A CA 1
ATOM 739 C C . SER A 1 95 ? -4.755 8.897 -13.877 1.00 89.00 95 SER A C 1
ATOM 741 O O . SER A 1 95 ? -5.192 8.585 -12.778 1.00 89.00 95 SER A O 1
ATOM 743 N N . ASP A 1 96 ? -4.759 8.083 -14.932 1.00 88.44 96 ASP A N 1
ATOM 744 C CA . ASP A 1 96 ? -5.449 6.792 -15.042 1.00 88.44 96 ASP A CA 1
ATOM 745 C C . ASP A 1 96 ? -4.510 5.604 -15.309 1.00 88.44 96 ASP A C 1
ATOM 747 O O . ASP A 1 96 ? -4.913 4.453 -15.181 1.00 88.44 96 ASP A O 1
ATOM 751 N N . LYS A 1 97 ? -3.268 5.867 -15.730 1.00 92.00 97 LYS A N 1
ATOM 752 C CA . LYS A 1 97 ? -2.295 4.832 -16.095 1.00 92.00 97 LYS A CA 1
ATOM 753 C C . LYS A 1 97 ? -0.864 5.336 -16.051 1.00 92.00 97 LYS A C 1
ATOM 755 O O . LYS A 1 97 ? -0.597 6.539 -16.094 1.00 92.00 97 LYS A O 1
ATOM 760 N N . ILE A 1 98 ? 0.071 4.394 -16.054 1.00 94.50 98 ILE A N 1
ATOM 761 C CA . ILE A 1 98 ? 1.497 4.658 -16.246 1.00 94.50 98 ILE A CA 1
ATOM 762 C C . ILE A 1 98 ? 1.928 3.994 -17.543 1.00 94.50 98 ILE A C 1
ATOM 764 O O . ILE A 1 98 ? 1.613 2.830 -17.776 1.00 94.50 98 ILE A O 1
ATOM 768 N N . THR A 1 99 ? 2.625 4.738 -18.394 1.00 94.50 99 THR A N 1
ATOM 769 C CA . THR A 1 99 ? 3.141 4.241 -19.673 1.00 94.50 99 THR A CA 1
ATOM 770 C C . THR A 1 99 ? 4.651 4.416 -19.731 1.00 94.50 99 THR A C 1
ATOM 772 O O . THR A 1 99 ? 5.236 5.185 -18.964 1.00 94.50 99 THR A O 1
ATOM 775 N N . THR A 1 100 ? 5.296 3.735 -20.670 1.00 92.31 100 THR A N 1
ATOM 776 C CA . THR A 1 100 ? 6.665 4.070 -21.070 1.00 92.31 100 THR A CA 1
ATOM 777 C C . THR A 1 100 ? 6.672 5.360 -21.891 1.00 92.31 100 THR A C 1
ATOM 779 O O . THR A 1 100 ? 5.632 5.822 -22.366 1.00 92.31 100 THR A O 1
ATOM 782 N N . SER A 1 101 ? 7.838 5.977 -22.075 1.00 87.31 101 SER A N 1
ATOM 783 C CA . SER A 1 101 ? 7.977 7.144 -22.959 1.00 87.31 101 SER A CA 1
ATOM 784 C C . SER A 1 101 ? 7.803 6.803 -24.444 1.00 87.31 101 SER A C 1
ATOM 786 O O . SER A 1 101 ? 7.574 7.698 -25.255 1.00 87.31 101 SER A O 1
ATOM 788 N N . THR A 1 102 ? 7.910 5.523 -24.807 1.00 85.56 102 THR A N 1
ATOM 789 C CA . THR A 1 102 ? 7.890 5.029 -26.190 1.00 85.56 102 THR A CA 1
ATOM 790 C C . THR A 1 102 ? 6.524 4.504 -26.636 1.00 85.56 102 THR A C 1
ATOM 792 O O . THR A 1 102 ? 6.330 4.276 -27.828 1.00 85.56 102 THR A O 1
ATOM 795 N N . SER A 1 103 ? 5.565 4.322 -25.720 1.00 89.31 103 SER A N 1
ATOM 796 C CA . SER A 1 103 ? 4.236 3.777 -26.019 1.00 89.31 103 SER A CA 1
ATOM 797 C C . SER A 1 103 ? 3.124 4.445 -25.207 1.00 89.31 103 SER A C 1
ATOM 799 O O . SER A 1 103 ? 3.355 5.040 -24.160 1.00 89.31 103 SER A O 1
ATOM 801 N N . GLN A 1 104 ? 1.890 4.347 -25.707 1.00 89.94 104 GLN A N 1
ATOM 802 C CA . GLN A 1 104 ? 0.674 4.792 -25.009 1.00 89.94 104 GLN A CA 1
ATOM 803 C C . GLN A 1 104 ? -0.025 3.662 -24.238 1.00 89.94 104 GLN A C 1
ATOM 805 O O . GLN A 1 104 ? -0.998 3.907 -23.512 1.00 89.94 104 GLN A O 1
ATOM 810 N N . THR A 1 105 ? 0.456 2.435 -24.424 1.00 92.75 105 THR A N 1
ATOM 811 C CA . THR A 1 105 ? -0.001 1.232 -23.734 1.00 92.75 105 THR A CA 1
ATOM 812 C C . THR A 1 105 ? 0.541 1.237 -22.298 1.00 92.75 105 THR A C 1
ATOM 814 O O . THR A 1 105 ? 1.684 1.661 -22.095 1.00 92.75 105 THR A O 1
ATOM 817 N N . PRO A 1 106 ? -0.255 0.833 -21.290 1.00 94.25 106 PRO A N 1
ATOM 818 C CA . PRO A 1 106 ? 0.195 0.812 -19.901 1.00 94.25 106 PRO A CA 1
ATOM 819 C C . PRO A 1 106 ? 1.379 -0.137 -19.685 1.00 94.25 106 PRO A C 1
ATOM 821 O O . PRO A 1 106 ? 1.572 -1.091 -20.433 1.00 94.25 106 PRO A O 1
ATOM 824 N N . VAL A 1 107 ? 2.178 0.123 -18.657 1.00 94.25 107 VAL A N 1
ATOM 825 C CA . VAL A 1 107 ? 3.229 -0.801 -18.210 1.00 94.25 107 VAL A CA 1
ATOM 826 C C . VAL A 1 107 ? 2.638 -1.940 -17.387 1.00 94.25 107 VAL A C 1
ATOM 828 O O . VAL A 1 107 ? 1.669 -1.738 -16.657 1.00 94.25 107 VAL A O 1
ATOM 831 N N . ALA A 1 108 ? 3.253 -3.118 -17.457 1.00 94.38 108 ALA A N 1
ATOM 832 C CA . ALA A 1 108 ? 3.014 -4.170 -16.476 1.00 94.38 108 ALA A CA 1
ATOM 833 C C . ALA A 1 108 ? 3.717 -3.828 -15.152 1.00 94.38 108 ALA A C 1
ATOM 835 O O . ALA A 1 108 ? 4.805 -3.248 -15.153 1.00 94.38 108 ALA A O 1
ATOM 836 N N . PHE A 1 109 ? 3.137 -4.214 -14.019 1.00 94.50 109 PHE A N 1
ATOM 837 C CA . PHE A 1 109 ? 3.838 -4.179 -12.736 1.00 94.50 109 PHE A CA 1
ATOM 838 C C . PHE A 1 109 ? 4.321 -5.578 -12.398 1.00 94.50 109 PHE A C 1
ATOM 840 O O . PHE A 1 109 ? 3.534 -6.518 -12.405 1.00 94.50 109 PHE A O 1
ATOM 847 N N . ILE A 1 110 ? 5.607 -5.724 -12.109 1.00 94.06 110 ILE A N 1
ATOM 848 C CA . ILE A 1 110 ? 6.204 -6.991 -11.699 1.00 94.06 110 ILE A CA 1
ATOM 849 C C . ILE A 1 110 ? 6.769 -6.779 -10.302 1.00 94.06 110 ILE A C 1
ATOM 851 O O . ILE A 1 110 ? 7.717 -6.017 -10.142 1.00 94.06 110 ILE A O 1
ATOM 855 N N . ILE A 1 111 ? 6.175 -7.413 -9.297 1.00 94.31 111 ILE A N 1
ATOM 856 C CA . ILE A 1 111 ? 6.594 -7.287 -7.898 1.00 94.31 111 ILE A CA 1
ATOM 857 C C . ILE A 1 111 ? 7.014 -8.667 -7.415 1.00 94.31 111 ILE A C 1
ATOM 859 O O . ILE A 1 111 ? 6.222 -9.605 -7.504 1.00 94.31 111 ILE A O 1
ATOM 863 N N . ASP A 1 112 ? 8.260 -8.801 -6.964 1.00 92.25 112 ASP A N 1
ATOM 864 C CA . ASP A 1 112 ? 8.856 -10.074 -6.530 1.00 92.25 112 ASP A CA 1
ATOM 865 C C . ASP A 1 112 ? 8.633 -11.207 -7.551 1.00 92.25 112 ASP A C 1
ATOM 867 O O . ASP A 1 112 ? 8.252 -12.331 -7.229 1.00 92.25 112 ASP A O 1
ATOM 871 N N . ASN A 1 113 ? 8.853 -10.882 -8.830 1.00 89.69 113 ASN A N 1
ATOM 872 C CA . ASN A 1 113 ? 8.657 -11.745 -10.002 1.00 89.69 113 ASN A CA 1
ATOM 873 C C . ASN A 1 113 ? 7.201 -12.131 -10.334 1.00 89.69 113 ASN A C 1
ATOM 875 O O . ASN A 1 113 ? 6.978 -12.870 -11.296 1.00 89.69 113 ASN A O 1
ATOM 879 N N . ILE A 1 114 ? 6.212 -11.603 -9.611 1.00 90.19 114 ILE A N 1
ATOM 880 C CA . ILE A 1 114 ? 4.783 -11.792 -9.888 1.00 90.19 114 ILE A CA 1
ATOM 881 C C . ILE A 1 114 ? 4.265 -10.612 -10.709 1.00 90.19 114 ILE A C 1
ATOM 883 O O . ILE A 1 114 ? 4.502 -9.457 -10.367 1.00 90.19 114 ILE A O 1
ATOM 887 N N . THR A 1 115 ? 3.533 -10.897 -11.786 1.00 91.00 115 THR A N 1
ATOM 888 C CA . THR A 1 115 ? 2.945 -9.867 -12.655 1.00 91.00 115 THR A CA 1
ATOM 889 C C . THR A 1 115 ? 1.565 -9.439 -12.161 1.00 91.00 115 THR A C 1
ATOM 891 O O . THR A 1 115 ? 0.726 -10.277 -11.837 1.00 91.00 115 THR A O 1
ATOM 894 N N . TYR A 1 116 ? 1.318 -8.132 -12.162 1.00 89.38 116 TYR A N 1
ATOM 895 C CA . TYR A 1 116 ? 0.061 -7.485 -11.810 1.00 89.38 116 TYR A CA 1
ATOM 896 C C . TYR A 1 116 ? -0.386 -6.588 -12.973 1.00 89.38 116 TYR A C 1
ATOM 898 O O . TYR A 1 116 ? 0.291 -5.615 -13.312 1.00 89.38 116 TYR A O 1
ATOM 906 N N . GLU A 1 117 ? -1.528 -6.915 -13.581 1.00 75.06 117 GLU A N 1
ATOM 907 C CA . GLU A 1 117 ? -2.066 -6.188 -14.744 1.00 75.06 117 GLU A CA 1
ATOM 908 C C . GLU A 1 117 ? -2.732 -4.854 -14.341 1.00 75.06 117 GLU A C 1
ATOM 910 O O . GLU A 1 117 ? -2.488 -3.834 -14.979 1.00 75.06 117 GLU A O 1
ATOM 915 N N . ASP A 1 118 ? -3.455 -4.821 -13.212 1.00 78.44 118 ASP A N 1
ATOM 916 C CA . ASP A 1 118 ? -4.211 -3.648 -12.729 1.00 78.44 118 ASP A CA 1
ATOM 917 C C . ASP A 1 118 ? -3.659 -3.084 -11.405 1.00 78.44 118 ASP A C 1
ATOM 919 O O . ASP A 1 118 ? -4.361 -2.944 -10.398 1.00 78.44 118 ASP A O 1
ATOM 923 N N . PHE A 1 119 ? -2.358 -2.789 -11.364 1.00 89.81 119 PHE A N 1
ATOM 924 C CA . PHE A 1 119 ? -1.704 -2.317 -10.136 1.00 89.81 119 PHE A CA 1
ATOM 925 C C . PHE A 1 119 ? -1.766 -0.792 -9.925 1.00 89.81 119 PHE A C 1
ATOM 927 O O . PHE A 1 119 ? -1.409 -0.301 -8.857 1.00 89.81 119 PHE A O 1
ATOM 934 N N . PHE A 1 120 ? -2.237 -0.017 -10.906 1.00 90.81 120 PHE A N 1
ATOM 935 C CA . PHE A 1 120 ? -2.241 1.451 -10.826 1.00 90.81 120 PHE A CA 1
ATOM 936 C C . PHE A 1 120 ? -3.007 1.989 -9.602 1.00 90.81 120 PHE A C 1
ATOM 938 O O . PHE A 1 120 ? -2.509 2.847 -8.877 1.00 90.81 120 PHE A O 1
ATOM 945 N N . ASP A 1 121 ? -4.169 1.412 -9.303 1.00 89.06 121 ASP A N 1
ATOM 946 C CA . ASP A 1 121 ? -4.994 1.777 -8.141 1.00 89.06 121 ASP A CA 1
ATOM 947 C C . ASP A 1 121 ? -4.440 1.244 -6.804 1.00 89.06 121 ASP A C 1
ATOM 949 O O . ASP A 1 121 ? -5.084 1.362 -5.763 1.00 89.06 121 ASP A O 1
ATOM 953 N N . ARG A 1 122 ? -3.286 0.570 -6.831 1.00 89.56 122 ARG A N 1
ATOM 954 C CA . ARG A 1 122 ? -2.636 -0.085 -5.685 1.00 89.56 122 ARG A CA 1
ATOM 955 C C . ARG A 1 122 ? -1.247 0.475 -5.410 1.00 89.56 122 ARG A C 1
ATOM 957 O O . ARG A 1 122 ? -0.519 -0.076 -4.593 1.00 89.56 122 ARG A O 1
ATOM 964 N N . LEU A 1 123 ? -0.873 1.580 -6.054 1.00 91.19 123 LEU A N 1
ATOM 965 C CA . LEU A 1 123 ? 0.424 2.218 -5.822 1.00 91.19 123 LEU A CA 1
ATOM 966 C C . LEU A 1 123 ? 0.630 2.614 -4.352 1.00 91.19 123 LEU A C 1
ATOM 968 O O . LEU A 1 123 ? 1.763 2.599 -3.885 1.00 91.19 123 LEU A O 1
ATOM 972 N N . ASP A 1 124 ? -0.453 2.907 -3.629 1.00 90.19 124 ASP A N 1
ATOM 973 C CA . ASP A 1 124 ? -0.422 3.236 -2.199 1.00 90.19 124 ASP A CA 1
ATOM 974 C C . ASP A 1 124 ? -0.371 1.987 -1.289 1.00 90.19 124 ASP A C 1
ATOM 976 O O . ASP A 1 124 ? -0.172 2.107 -0.079 1.00 90.19 124 ASP A O 1
ATOM 980 N N . ASP A 1 125 ? -0.524 0.772 -1.840 1.00 89.69 125 ASP A N 1
ATOM 981 C CA . ASP A 1 125 ? -0.403 -0.468 -1.062 1.00 89.69 125 ASP A CA 1
ATOM 982 C C . ASP A 1 125 ? 1.053 -0.746 -0.662 1.00 89.69 125 ASP A C 1
ATOM 984 O O . ASP A 1 125 ? 1.270 -1.390 0.370 1.00 89.69 125 ASP A O 1
ATOM 988 N N . ILE A 1 126 ? 2.016 -0.278 -1.468 1.00 92.00 126 ILE A N 1
ATOM 989 C CA . ILE A 1 126 ? 3.458 -0.475 -1.277 1.00 92.00 126 ILE A CA 1
ATOM 990 C C . ILE A 1 126 ? 4.064 0.725 -0.556 1.00 92.00 126 ILE A C 1
ATOM 992 O O . ILE A 1 126 ? 4.020 1.857 -1.041 1.00 92.00 126 ILE A O 1
ATOM 996 N N . ASP A 1 127 ? 4.715 0.445 0.569 1.00 92.56 127 ASP A N 1
ATOM 997 C CA . ASP A 1 127 ? 5.583 1.408 1.234 1.00 92.56 127 ASP A CA 1
ATOM 998 C C . ASP A 1 127 ? 6.919 1.506 0.484 1.00 92.56 127 ASP A C 1
ATOM 1000 O O . ASP A 1 127 ? 7.575 0.499 0.213 1.00 92.56 127 ASP A O 1
ATOM 1004 N N . VAL A 1 128 ? 7.353 2.725 0.175 1.00 94.06 128 VAL A N 1
ATOM 1005 C CA . VAL A 1 128 ? 8.622 2.982 -0.518 1.00 94.06 128 VAL A CA 1
ATOM 1006 C C . VAL A 1 128 ? 9.829 2.460 0.265 1.00 94.06 128 VAL A C 1
ATOM 1008 O O . VAL A 1 128 ? 10.788 1.982 -0.337 1.00 94.06 128 VAL A O 1
ATOM 1011 N N . SER A 1 129 ? 9.779 2.488 1.597 1.00 92.75 129 SER A N 1
ATOM 1012 C CA . SER A 1 129 ? 10.851 1.986 2.466 1.00 92.75 129 SER A CA 1
ATOM 1013 C C . SER A 1 129 ? 11.037 0.465 2.388 1.00 92.75 129 SER A C 1
ATOM 1015 O O . SER A 1 129 ? 12.121 -0.040 2.702 1.00 92.75 129 SER A O 1
ATOM 1017 N N . SER A 1 130 ? 10.002 -0.256 1.937 1.00 93.81 130 SER A N 1
ATOM 1018 C CA . SER A 1 130 ? 10.012 -1.712 1.756 1.00 93.81 130 SER A CA 1
ATOM 1019 C C . SER A 1 130 ? 10.651 -2.165 0.439 1.00 93.81 130 SER A C 1
ATOM 1021 O O . SER A 1 130 ? 10.910 -3.355 0.270 1.00 93.81 130 SER A O 1
ATOM 1023 N N . ILE A 1 131 ? 10.934 -1.237 -0.480 1.00 94.88 131 ILE A N 1
ATOM 1024 C CA . ILE A 1 131 ? 11.535 -1.529 -1.785 1.00 94.88 131 ILE A CA 1
ATOM 1025 C C . ILE A 1 131 ? 13.045 -1.729 -1.614 1.00 94.88 131 ILE A C 1
ATOM 1027 O O . ILE A 1 131 ? 13.737 -0.869 -1.069 1.00 94.88 131 ILE A O 1
ATOM 1031 N N . ASP A 1 132 ? 13.558 -2.861 -2.093 1.00 94.25 132 ASP A N 1
ATOM 1032 C CA . ASP A 1 132 ? 14.996 -3.124 -2.200 1.00 94.25 132 ASP A CA 1
ATOM 1033 C C . ASP A 1 132 ? 15.565 -2.493 -3.473 1.00 94.25 132 ASP A C 1
ATOM 1035 O O . ASP A 1 132 ? 16.558 -1.765 -3.440 1.00 94.25 132 ASP A O 1
ATOM 1039 N N . ASN A 1 133 ? 14.901 -2.721 -4.607 1.00 93.94 133 ASN A N 1
ATOM 1040 C CA . ASN A 1 133 ? 15.259 -2.083 -5.862 1.00 93.94 133 ASN A CA 1
ATOM 1041 C C . ASN A 1 133 ? 14.062 -1.912 -6.809 1.00 93.94 133 ASN A C 1
ATOM 1043 O O . ASN A 1 133 ? 13.078 -2.650 -6.748 1.00 93.94 133 ASN A O 1
ATOM 1047 N N . LEU A 1 134 ? 14.151 -0.904 -7.679 1.00 95.00 134 LEU A N 1
ATOM 1048 C CA . LEU A 1 134 ? 13.152 -0.596 -8.699 1.00 95.00 134 LEU A CA 1
ATOM 1049 C C . LEU A 1 134 ? 13.832 -0.227 -10.016 1.00 95.00 134 LEU A C 1
ATOM 1051 O O . LEU A 1 134 ? 14.733 0.611 -10.050 1.00 95.00 134 LEU A O 1
ATOM 1055 N N . PHE A 1 135 ? 13.368 -0.798 -11.122 1.00 94.50 135 PHE A N 1
ATOM 1056 C CA . PHE A 1 135 ? 13.802 -0.406 -12.462 1.00 94.50 135 PHE A CA 1
ATOM 1057 C C . PHE A 1 135 ? 12.669 -0.538 -13.479 1.00 94.50 135 PHE A C 1
ATOM 1059 O O . PHE A 1 135 ? 11.628 -1.139 -13.223 1.00 94.50 135 PHE A O 1
ATOM 1066 N N . VAL A 1 136 ? 12.870 0.063 -14.650 1.00 94.56 136 VAL A N 1
ATOM 1067 C CA . VAL A 1 136 ? 11.896 0.053 -15.745 1.00 94.56 136 VAL A CA 1
ATOM 1068 C C . VAL A 1 136 ? 12.457 -0.732 -16.918 1.00 94.56 136 VAL A C 1
ATOM 1070 O O . VAL A 1 136 ? 13.575 -0.468 -17.354 1.00 94.56 136 VAL A O 1
ATOM 1073 N N . VAL A 1 137 ? 11.666 -1.648 -17.466 1.00 93.31 137 VAL A N 1
ATOM 1074 C CA . VAL A 1 137 ? 11.927 -2.331 -18.736 1.00 93.31 137 VAL A CA 1
ATOM 1075 C C . VAL A 1 137 ? 11.156 -1.614 -19.843 1.00 93.31 137 VAL A C 1
ATOM 1077 O O . VAL A 1 137 ? 9.950 -1.397 -19.726 1.00 93.31 137 VAL A O 1
ATOM 1080 N N . LYS A 1 138 ? 11.855 -1.218 -20.912 1.00 89.81 138 LYS A N 1
ATOM 1081 C CA . LYS A 1 138 ? 11.326 -0.310 -21.951 1.00 89.81 138 LYS A CA 1
ATOM 1082 C C . LYS A 1 138 ? 10.170 -0.871 -22.782 1.00 89.81 138 LYS A C 1
ATOM 1084 O O . LYS A 1 138 ? 9.305 -0.106 -23.200 1.00 89.81 138 LYS A O 1
ATOM 1089 N N . ASP A 1 139 ? 10.180 -2.166 -23.068 1.00 90.12 139 ASP A N 1
ATOM 1090 C CA . ASP A 1 139 ? 9.188 -2.820 -23.919 1.00 90.12 139 ASP A CA 1
ATOM 1091 C C . ASP A 1 139 ? 9.134 -4.329 -23.642 1.00 90.12 139 ASP A C 1
ATOM 1093 O O . ASP A 1 139 ? 10.012 -4.889 -22.979 1.00 90.12 139 ASP A O 1
ATOM 1097 N N . ASN A 1 140 ? 8.089 -4.986 -24.148 1.00 90.94 140 ASN A N 1
ATOM 1098 C CA . ASN A 1 140 ? 7.837 -6.403 -23.875 1.00 90.94 140 ASN A CA 1
ATOM 1099 C C . ASN A 1 140 ? 8.830 -7.355 -24.560 1.00 90.94 140 ASN A C 1
ATOM 1101 O O . ASN A 1 140 ? 8.882 -8.520 -24.182 1.00 90.94 140 ASN A O 1
ATOM 1105 N N . SER A 1 141 ? 9.642 -6.899 -25.523 1.00 88.50 141 SER A N 1
ATOM 1106 C CA . SER A 1 141 ? 10.616 -7.758 -26.225 1.00 88.50 141 SER A CA 1
ATOM 1107 C C . SER A 1 141 ? 11.717 -8.269 -25.295 1.00 88.50 141 SER A C 1
ATOM 1109 O O . SER A 1 141 ? 12.384 -9.253 -25.604 1.00 88.50 141 SER A O 1
ATOM 1111 N N . PHE A 1 142 ? 11.912 -7.593 -24.162 1.00 86.00 142 PHE A N 1
ATOM 1112 C CA . PHE A 1 142 ? 12.899 -7.942 -23.145 1.00 86.00 142 PHE A CA 1
ATOM 1113 C C . PHE A 1 142 ? 12.295 -8.621 -21.914 1.00 86.00 142 PHE A C 1
ATOM 1115 O O . PHE A 1 142 ? 13.032 -8.934 -20.980 1.00 86.00 142 PHE A O 1
ATOM 1122 N N . LEU A 1 143 ? 10.977 -8.829 -21.885 1.00 87.75 143 LEU A N 1
ATOM 1123 C CA . LEU A 1 143 ? 10.310 -9.507 -20.783 1.00 87.75 143 LEU A CA 1
ATOM 1124 C C . LEU A 1 143 ? 10.124 -10.993 -21.121 1.00 87.75 143 LEU A C 1
ATOM 1126 O O . LEU A 1 143 ? 9.564 -11.316 -22.169 1.00 87.75 143 LEU A O 1
ATOM 1130 N N . PRO A 1 144 ? 10.551 -11.919 -20.247 1.00 84.75 144 PRO A N 1
ATOM 1131 C CA . PRO A 1 144 ? 10.231 -13.327 -20.401 1.00 84.75 144 PRO A CA 1
ATOM 1132 C C . PRO A 1 144 ? 8.738 -13.546 -20.126 1.00 84.75 144 PRO A C 1
ATOM 1134 O O . PRO A 1 144 ? 8.280 -13.403 -18.996 1.00 84.75 144 PRO A O 1
ATOM 1137 N N . GLY A 1 145 ? 7.973 -13.899 -21.160 1.00 85.44 145 GLY A N 1
ATOM 1138 C CA . GLY A 1 145 ? 6.558 -14.254 -21.033 1.00 85.44 145 GLY A CA 1
ATOM 1139 C C . GLY A 1 145 ? 5.650 -13.543 -22.031 1.00 85.44 145 GLY A C 1
ATOM 1140 O O . GLY A 1 145 ? 6.103 -12.892 -22.971 1.00 85.44 145 GLY A O 1
ATOM 1141 N N . TYR A 1 146 ? 4.342 -13.704 -21.831 1.00 86.50 146 TYR A N 1
ATOM 1142 C CA . TYR A 1 146 ? 3.313 -13.070 -22.646 1.00 86.50 146 TYR A CA 1
ATOM 1143 C C . TYR A 1 146 ? 2.585 -12.012 -21.821 1.00 86.50 146 TYR A C 1
ATOM 1145 O O . TYR A 1 146 ? 1.936 -12.337 -20.832 1.00 86.50 146 TYR A O 1
ATOM 1153 N N . PHE A 1 147 ? 2.696 -10.757 -22.251 1.00 88.94 147 PHE A N 1
ATOM 1154 C CA . PHE A 1 147 ? 2.131 -9.595 -21.570 1.00 88.94 147 PHE A CA 1
ATOM 1155 C C . PHE A 1 147 ? 1.177 -8.865 -22.530 1.00 88.94 147 PHE A C 1
ATOM 1157 O O . PHE A 1 147 ? 1.584 -7.928 -23.226 1.00 88.94 147 PHE A O 1
ATOM 1164 N N . PRO A 1 148 ? -0.071 -9.339 -22.676 1.00 86.25 148 PRO A N 1
ATOM 1165 C CA . PRO A 1 148 ? -1.044 -8.700 -23.550 1.00 86.25 148 PRO A CA 1
ATOM 1166 C C . PRO A 1 148 ? -1.465 -7.344 -22.976 1.00 86.25 148 PRO A C 1
ATOM 1168 O O . PRO A 1 148 ? -1.511 -7.154 -21.767 1.00 86.25 148 PRO A O 1
ATOM 1171 N N . ASN A 1 149 ? -1.810 -6.395 -23.849 1.00 89.44 149 ASN A N 1
ATOM 1172 C CA . ASN A 1 149 ? -2.327 -5.068 -23.476 1.00 89.44 149 ASN A CA 1
ATOM 1173 C C . ASN A 1 149 ? -1.391 -4.187 -22.627 1.00 89.44 149 ASN A C 1
ATOM 1175 O O . ASN A 1 149 ? -1.812 -3.116 -22.192 1.00 89.44 149 ASN A O 1
ATOM 1179 N N . THR A 1 150 ? -0.129 -4.577 -22.449 1.00 92.38 150 THR A N 1
ATOM 1180 C CA . THR A 1 150 ? 0.908 -3.765 -21.804 1.00 92.38 150 THR A CA 1
ATOM 1181 C C . THR A 1 150 ? 2.072 -3.508 -22.763 1.00 92.38 150 THR A C 1
ATOM 1183 O O . THR A 1 150 ? 2.205 -4.180 -23.787 1.00 92.38 150 THR A O 1
ATOM 1186 N N . ASN A 1 151 ? 2.907 -2.507 -22.480 1.00 92.81 151 ASN A N 1
ATOM 1187 C CA . ASN A 1 151 ? 4.197 -2.345 -23.146 1.00 92.81 151 ASN A CA 1
ATOM 1188 C C . ASN A 1 151 ? 5.268 -1.817 -22.185 1.00 92.81 151 ASN A C 1
ATOM 1190 O O . ASN A 1 151 ? 5.241 -0.646 -21.796 1.00 92.81 151 ASN A O 1
ATOM 1194 N N . GLY A 1 152 ? 6.241 -2.671 -21.881 1.00 92.56 152 GLY A N 1
ATOM 1195 C CA . GLY A 1 152 ? 7.247 -2.447 -20.853 1.00 92.56 152 GLY A CA 1
ATOM 1196 C C . GLY A 1 152 ? 6.736 -2.838 -19.467 1.00 92.56 152 GLY A C 1
ATOM 1197 O O . GLY A 1 152 ? 5.559 -3.157 -19.279 1.00 92.56 152 GLY A O 1
ATOM 1198 N N . ALA A 1 153 ? 7.628 -2.799 -18.482 1.00 94.25 153 ALA A N 1
ATOM 1199 C CA . ALA A 1 153 ? 7.292 -3.132 -17.103 1.00 94.25 153 ALA A CA 1
ATOM 1200 C C . ALA A 1 153 ? 8.001 -2.229 -16.096 1.00 94.25 153 ALA A C 1
ATOM 1202 O O . ALA A 1 153 ? 9.120 -1.776 -16.329 1.00 94.25 153 ALA A O 1
ATOM 1203 N N . ILE A 1 154 ? 7.360 -2.013 -14.952 1.00 95.38 154 ILE A N 1
ATOM 1204 C CA . ILE A 1 154 ? 8.013 -1.546 -13.731 1.00 95.38 154 ILE A CA 1
ATOM 1205 C C . ILE A 1 154 ? 8.274 -2.783 -12.885 1.00 95.38 154 ILE A C 1
ATOM 1207 O O . ILE A 1 154 ? 7.331 -3.470 -12.489 1.00 95.38 154 ILE A O 1
ATOM 1211 N N . VAL A 1 155 ? 9.546 -3.062 -12.625 1.00 94.88 155 VAL A N 1
ATOM 1212 C CA . VAL A 1 155 ? 9.973 -4.188 -11.799 1.00 94.88 155 VAL A CA 1
ATOM 1213 C C . VAL A 1 155 ? 10.348 -3.654 -10.426 1.00 94.88 155 VAL A C 1
ATOM 1215 O O . VAL A 1 155 ? 11.153 -2.727 -10.320 1.00 94.88 155 VAL A O 1
ATOM 1218 N N . ILE A 1 156 ? 9.734 -4.219 -9.394 1.00 95.69 156 ILE A N 1
ATOM 1219 C CA . ILE A 1 156 ? 9.920 -3.864 -7.992 1.00 95.69 156 ILE A CA 1
ATOM 1220 C C . ILE A 1 156 ? 10.330 -5.131 -7.251 1.00 95.69 156 ILE A C 1
ATOM 1222 O O . ILE A 1 156 ? 9.607 -6.125 -7.257 1.00 95.69 156 ILE A O 1
ATOM 1226 N N . THR A 1 157 ? 11.474 -5.075 -6.592 1.00 95.56 157 THR A N 1
ATOM 1227 C CA . THR A 1 157 ? 11.920 -6.113 -5.664 1.00 95.56 157 THR A CA 1
ATOM 1228 C C . THR A 1 157 ? 11.782 -5.556 -4.258 1.00 95.56 157 THR A C 1
ATOM 1230 O O . THR A 1 157 ? 12.233 -4.437 -3.990 1.00 95.56 157 THR A O 1
ATOM 1233 N N . THR A 1 158 ? 11.134 -6.288 -3.360 1.00 94.69 158 THR A N 1
ATOM 1234 C CA . THR A 1 158 ? 10.947 -5.872 -1.967 1.00 94.69 158 THR A CA 1
ATOM 1235 C C . THR A 1 158 ? 11.986 -6.503 -1.042 1.00 94.69 158 THR A C 1
ATOM 1237 O O . THR A 1 158 ? 12.519 -7.573 -1.312 1.00 94.69 158 THR A O 1
ATOM 1240 N N . LYS A 1 159 ? 12.274 -5.841 0.084 1.00 93.00 159 LYS A N 1
ATOM 1241 C CA . LYS A 1 159 ? 13.263 -6.304 1.073 1.00 93.00 159 LYS A CA 1
ATOM 1242 C C . LYS A 1 159 ? 12.830 -7.582 1.808 1.00 93.00 159 LYS A C 1
ATOM 1244 O O . LYS A 1 159 ? 13.680 -8.338 2.259 1.00 93.00 159 LYS A O 1
ATOM 1249 N N . MET A 1 160 ? 11.521 -7.778 1.996 1.00 90.69 160 MET A N 1
ATOM 1250 C CA . MET A 1 160 ? 10.951 -8.826 2.866 1.00 90.69 160 MET A CA 1
ATOM 1251 C C . MET A 1 160 ? 9.840 -9.652 2.196 1.00 90.69 160 MET A C 1
ATOM 1253 O O . MET A 1 160 ? 9.233 -10.492 2.857 1.00 90.69 160 MET A O 1
ATOM 1257 N N . GLY A 1 161 ? 9.563 -9.426 0.912 1.00 89.69 161 GLY A N 1
ATOM 1258 C CA . GLY A 1 161 ? 8.410 -9.985 0.212 1.00 89.69 161 GLY A CA 1
ATOM 1259 C C . GLY A 1 161 ? 7.186 -9.064 0.254 1.00 89.69 161 GLY A C 1
ATOM 1260 O O . GLY A 1 161 ? 6.877 -8.428 1.266 1.00 89.69 161 GLY A O 1
ATOM 1261 N N . TYR A 1 162 ? 6.475 -8.996 -0.867 1.00 90.94 162 TYR A N 1
ATOM 1262 C CA . TYR A 1 162 ? 5.231 -8.261 -1.020 1.00 90.94 162 TYR A CA 1
ATOM 1263 C C . TYR A 1 162 ? 4.023 -9.151 -0.730 1.00 90.94 162 TYR A C 1
ATOM 1265 O O . TYR A 1 162 ? 3.763 -10.127 -1.434 1.00 90.94 162 TYR A O 1
ATOM 1273 N N . GLU A 1 163 ? 3.224 -8.755 0.259 1.00 87.62 163 GLU A N 1
ATOM 1274 C CA . GLU A 1 163 ? 1.929 -9.373 0.539 1.00 87.62 163 GLU A CA 1
ATOM 1275 C C . GLU A 1 163 ? 0.785 -8.477 0.030 1.00 87.62 163 GLU A C 1
ATOM 1277 O O . GLU A 1 163 ? 0.574 -7.370 0.542 1.00 87.62 163 GLU A O 1
ATOM 1282 N N . PRO A 1 164 ? 0.012 -8.924 -0.978 1.00 83.56 164 PRO A N 1
ATOM 1283 C CA . PRO A 1 164 ? -1.131 -8.175 -1.475 1.00 83.56 164 PRO A CA 1
ATOM 1284 C C . PRO A 1 164 ? -2.187 -7.971 -0.381 1.00 83.56 164 PRO A C 1
ATOM 1286 O O . PRO A 1 164 ? -2.763 -8.931 0.131 1.00 83.56 164 PRO A O 1
ATOM 1289 N N . LYS A 1 165 ? -2.513 -6.712 -0.073 1.00 82.81 165 LYS A N 1
ATOM 1290 C CA . LYS A 1 165 ? -3.636 -6.398 0.819 1.00 82.81 165 LYS A CA 1
ATOM 1291 C C . LYS A 1 165 ? -4.956 -6.847 0.170 1.00 82.81 165 LYS A C 1
ATOM 1293 O O . LYS A 1 165 ? -5.217 -6.480 -0.981 1.00 82.81 165 LYS A O 1
ATOM 1298 N N . PRO A 1 166 ? -5.814 -7.612 0.871 1.00 73.81 166 PRO A N 1
ATOM 1299 C CA . PRO A 1 166 ? -7.101 -8.018 0.325 1.00 73.81 166 PRO A CA 1
ATOM 1300 C C . PRO A 1 166 ? -7.990 -6.786 0.132 1.00 73.81 166 PRO A C 1
ATOM 1302 O O . PRO A 1 166 ? -8.241 -6.027 1.070 1.00 73.81 166 PRO A O 1
ATOM 1305 N N . ARG A 1 167 ? -8.500 -6.582 -1.087 1.00 67.94 167 ARG A N 1
ATOM 1306 C CA . ARG A 1 167 ? -9.523 -5.559 -1.331 1.00 67.94 167 ARG A CA 1
ATOM 1307 C C . ARG A 1 167 ? -10.832 -6.005 -0.688 1.00 67.94 167 ARG A C 1
ATOM 1309 O O . ARG A 1 167 ? -11.311 -7.108 -0.952 1.00 67.94 167 ARG A O 1
ATOM 1316 N N . LYS A 1 168 ? -11.456 -5.121 0.097 1.00 64.06 168 LYS A N 1
ATOM 1317 C CA . LYS A 1 168 ? -12.876 -5.276 0.429 1.00 64.06 168 LYS A CA 1
ATOM 1318 C C . LYS A 1 168 ? -13.650 -5.243 -0.883 1.00 64.06 168 LYS A C 1
ATOM 1320 O O . LYS A 1 168 ? -13.620 -4.242 -1.597 1.00 64.06 168 LYS A O 1
ATOM 1325 N N . SER A 1 169 ? -14.304 -6.347 -1.224 1.00 70.56 169 SER A N 1
ATOM 1326 C CA . SER A 1 169 ? -15.223 -6.349 -2.356 1.00 70.56 169 SER A CA 1
ATOM 1327 C C . SER A 1 169 ? -16.358 -5.387 -2.020 1.00 70.56 169 SER A C 1
ATOM 1329 O O . SER A 1 169 ? -16.972 -5.521 -0.967 1.00 70.56 169 SER A O 1
ATOM 1331 N N . LEU A 1 170 ? -16.642 -4.422 -2.899 1.00 68.19 170 LEU A N 1
ATOM 1332 C CA . LEU A 1 170 ? -17.650 -3.381 -2.644 1.00 68.19 170 LEU A CA 1
ATOM 1333 C C . LEU A 1 170 ? -19.051 -3.955 -2.349 1.00 68.19 170 LEU A C 1
ATOM 1335 O O . LEU A 1 170 ? -19.864 -3.280 -1.730 1.00 68.19 170 LEU A O 1
ATOM 1339 N N . ASN A 1 171 ? -19.301 -5.210 -2.743 1.00 75.88 171 ASN A N 1
ATOM 1340 C CA . ASN A 1 171 ? -20.565 -5.924 -2.546 1.00 75.88 171 ASN A CA 1
ATOM 1341 C C . ASN A 1 171 ? -20.483 -7.086 -1.535 1.00 75.88 171 ASN A C 1
ATOM 1343 O O . ASN A 1 171 ? -21.427 -7.869 -1.450 1.00 75.88 171 ASN A O 1
ATOM 1347 N N . ILE A 1 172 ? -19.366 -7.261 -0.815 1.00 74.50 172 ILE A N 1
ATOM 1348 C CA . ILE A 1 172 ? -19.215 -8.333 0.183 1.00 74.50 172 ILE A CA 1
ATOM 1349 C C . ILE A 1 172 ? -18.729 -7.723 1.491 1.00 74.50 172 ILE A C 1
ATOM 1351 O O . ILE A 1 172 ? -17.592 -7.266 1.603 1.00 74.50 172 ILE A O 1
ATOM 1355 N N . GLU A 1 173 ? -19.594 -7.764 2.497 1.00 74.44 173 GLU A N 1
ATOM 1356 C CA . GLU A 1 173 ? -19.247 -7.416 3.866 1.00 74.44 173 GLU A CA 1
ATOM 1357 C C . GLU A 1 173 ? -18.951 -8.693 4.657 1.00 74.44 173 GLU A C 1
ATOM 1359 O O . GLU A 1 173 ? -19.752 -9.628 4.694 1.00 74.44 173 GLU A O 1
ATOM 1364 N N . GLN A 1 174 ? -17.771 -8.754 5.272 1.00 71.50 174 GLN A N 1
ATOM 1365 C CA . GLN A 1 174 ? -17.394 -9.867 6.133 1.00 71.50 174 GLN A CA 1
ATOM 1366 C C . GLN A 1 174 ? -17.892 -9.588 7.550 1.00 71.50 174 GLN A C 1
ATOM 1368 O O . GLN A 1 174 ? -17.334 -8.754 8.261 1.00 71.50 174 GLN A O 1
ATOM 1373 N N . ILE A 1 175 ? -18.930 -10.310 7.964 1.00 75.50 175 ILE A N 1
ATOM 1374 C CA . ILE A 1 175 ? -19.436 -10.287 9.336 1.00 75.50 175 ILE A CA 1
ATOM 1375 C C . ILE A 1 175 ? -18.778 -11.446 10.085 1.00 75.50 175 ILE A C 1
ATOM 1377 O O . ILE A 1 175 ? -18.922 -12.603 9.693 1.00 75.50 175 ILE A O 1
ATOM 1381 N N . ILE A 1 176 ? -18.050 -11.145 11.160 1.00 81.75 176 ILE A N 1
ATOM 1382 C CA . ILE A 1 176 ? -17.508 -12.159 12.069 1.00 81.75 176 ILE A CA 1
ATOM 1383 C C . ILE A 1 176 ? -18.494 -12.276 13.238 1.00 81.75 176 ILE A C 1
ATOM 1385 O O . ILE A 1 176 ? -18.537 -11.371 14.074 1.00 81.75 176 ILE A O 1
ATOM 1389 N N . PRO A 1 177 ? -19.332 -13.328 13.304 1.00 80.31 177 PRO A N 1
ATOM 1390 C CA . PRO A 1 177 ? -20.237 -13.504 14.430 1.00 80.31 177 PRO A CA 1
ATOM 1391 C C . PRO A 1 177 ? -19.428 -13.745 15.710 1.00 80.31 177 PRO A C 1
ATOM 1393 O O . PRO A 1 177 ? -18.412 -14.435 15.692 1.00 80.31 177 PRO A O 1
ATOM 1396 N N . LEU A 1 178 ? -19.912 -13.220 16.836 1.00 79.00 178 LEU A N 1
ATOM 1397 C CA . LEU A 1 178 ? -19.259 -13.290 18.153 1.00 79.00 178 LEU A CA 1
ATOM 139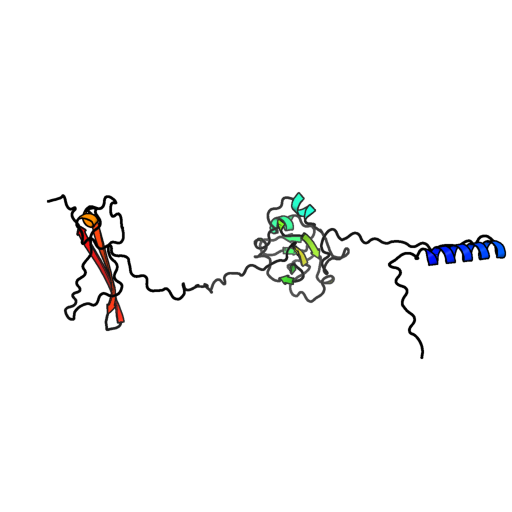8 C C . LEU A 1 178 ? -19.094 -14.720 18.721 1.00 79.00 178 LEU A C 1
ATOM 1400 O O . LEU A 1 178 ? -18.517 -14.887 19.792 1.00 79.00 178 LEU A O 1
ATOM 1404 N N . GLY A 1 179 ? -19.578 -15.749 18.018 1.00 82.25 1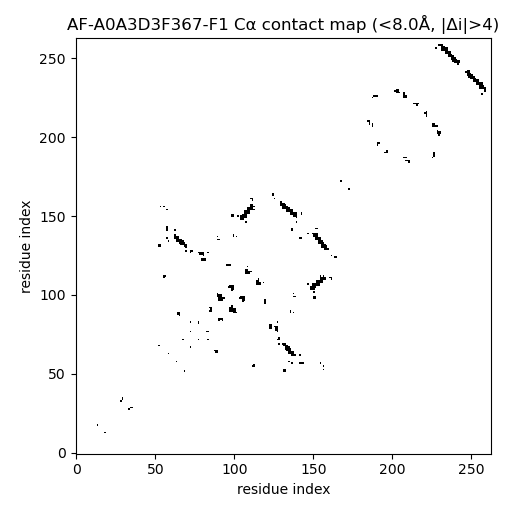79 GLY A N 1
ATOM 1405 C CA . GLY A 1 179 ? -19.547 -17.142 18.460 1.00 82.25 179 GLY A CA 1
ATOM 1406 C C . GLY A 1 179 ? -20.598 -17.466 19.526 1.00 82.25 179 GLY A C 1
ATOM 1407 O O . GLY A 1 179 ? -21.529 -16.699 19.770 1.00 82.25 179 GLY A O 1
ATOM 1408 N N . TYR A 1 180 ? -20.466 -18.642 20.143 1.00 75.62 180 TYR A N 1
ATOM 1409 C CA . TYR A 1 180 ? -21.316 -19.071 21.255 1.00 75.62 180 TYR A CA 1
ATOM 1410 C C . TYR A 1 180 ? -20.944 -18.289 22.519 1.00 75.62 180 TYR A C 1
ATOM 1412 O O . TYR A 1 180 ? -19.843 -18.446 23.046 1.00 75.62 180 TYR A O 1
ATOM 1420 N N . GLN A 1 181 ? -21.861 -17.456 23.008 1.00 71.88 181 GLN A N 1
ATOM 1421 C CA . GLN A 1 181 ? -21.706 -16.764 24.283 1.00 71.88 181 GLN A CA 1
ATOM 1422 C C . GLN A 1 181 ? -22.419 -17.557 25.376 1.00 71.88 181 GLN A C 1
ATOM 1424 O O . GLN A 1 181 ? -23.593 -17.902 25.242 1.00 71.88 181 GLN A O 1
ATOM 1429 N N . GLN A 1 182 ? -21.714 -17.849 26.468 1.00 71.12 182 GLN A N 1
ATOM 1430 C CA . GLN A 1 182 ? -22.357 -18.364 27.671 1.00 71.12 182 GLN A CA 1
ATOM 1431 C C . GLN A 1 182 ? -23.342 -17.306 28.179 1.00 71.12 182 GLN A C 1
ATOM 1433 O O . GLN A 1 182 ? -22.986 -16.131 28.266 1.00 71.12 182 GLN A O 1
ATOM 1438 N N . ALA A 1 183 ? -24.573 -17.715 28.497 1.00 65.56 183 ALA A N 1
ATOM 1439 C CA . ALA A 1 183 ? -25.563 -16.815 29.072 1.00 65.56 183 ALA A CA 1
ATOM 1440 C C . ALA A 1 183 ? -24.994 -16.202 30.361 1.00 65.56 183 ALA A C 1
ATOM 1442 O O . ALA A 1 183 ? -24.777 -16.909 31.345 1.00 65.56 183 ALA A O 1
ATOM 1443 N N . ALA A 1 184 ? -24.702 -14.903 30.329 1.00 62.12 184 ALA A N 1
ATOM 1444 C CA . ALA A 1 184 ? -24.312 -14.159 31.512 1.00 62.12 184 ALA A CA 1
ATOM 1445 C C . ALA A 1 184 ? -25.588 -13.796 32.276 1.00 62.12 184 ALA A C 1
ATOM 1447 O O . ALA A 1 184 ? -26.449 -13.079 31.762 1.00 62.12 184 ALA A O 1
ATOM 1448 N N . GLU A 1 185 ? -25.731 -14.313 33.491 1.00 64.00 185 GLU A N 1
ATOM 1449 C CA . GLU A 1 185 ? -26.759 -13.834 34.408 1.00 64.00 185 GLU A CA 1
ATOM 1450 C C . GLU A 1 185 ? -26.339 -12.453 34.918 1.00 64.00 185 GLU A C 1
ATOM 1452 O O . GLU A 1 185 ? -25.209 -12.255 35.370 1.00 64.00 185 GLU A O 1
ATOM 1457 N N . PHE A 1 186 ? -27.229 -11.468 34.800 1.00 68.88 186 PHE A N 1
ATOM 1458 C CA . PHE A 1 186 ? -26.960 -10.130 35.307 1.00 68.88 186 PHE A CA 1
ATOM 1459 C C . PHE A 1 186 ? -26.903 -10.163 36.837 1.00 68.88 186 PHE A C 1
ATOM 1461 O O . PHE A 1 186 ? -27.838 -10.626 37.490 1.00 68.88 186 PHE A O 1
ATOM 1468 N N . TYR A 1 187 ? -25.810 -9.660 37.411 1.00 63.28 187 TYR A N 1
ATOM 1469 C CA . TYR A 1 187 ? -25.633 -9.618 38.858 1.00 63.28 187 TYR A CA 1
ATOM 1470 C C . TYR A 1 187 ? -26.648 -8.663 39.502 1.00 63.28 187 TYR A C 1
ATOM 1472 O O . TYR A 1 187 ? -26.589 -7.446 39.307 1.00 63.28 187 TYR A O 1
ATOM 1480 N N . SER A 1 188 ? -27.566 -9.217 40.295 1.00 64.31 188 SER A N 1
ATOM 1481 C CA . SER A 1 188 ? -28.464 -8.454 41.161 1.00 64.31 188 SER A CA 1
ATOM 1482 C C . SER A 1 188 ? -27.971 -8.578 42.610 1.00 64.31 188 SER A C 1
ATOM 1484 O O . SER A 1 188 ? -28.012 -9.679 43.163 1.00 64.31 188 SER A O 1
ATOM 1486 N N . PRO A 1 189 ? -27.442 -7.505 43.225 1.00 62.28 189 PRO A N 1
ATOM 1487 C CA . PRO A 1 189 ? -27.012 -7.534 44.615 1.00 62.28 189 PRO A CA 1
ATOM 1488 C C . PRO A 1 189 ? -28.208 -7.776 45.539 1.00 62.28 189 PRO A C 1
ATOM 1490 O O . PRO A 1 189 ? -29.279 -7.197 45.366 1.00 62.28 189 PRO A O 1
ATOM 1493 N N . VAL A 1 190 ? -27.998 -8.635 46.533 1.00 64.81 190 VAL A N 1
ATOM 1494 C CA . VAL A 1 190 ? -28.986 -8.969 47.560 1.00 64.81 190 VAL A CA 1
ATOM 1495 C C . VAL A 1 190 ? -28.737 -8.070 48.771 1.00 64.81 190 VAL A C 1
ATOM 1497 O O . VAL A 1 190 ? -27.672 -8.143 49.382 1.00 64.81 190 VAL A O 1
ATOM 1500 N N . TYR A 1 191 ? -29.708 -7.223 49.121 1.00 6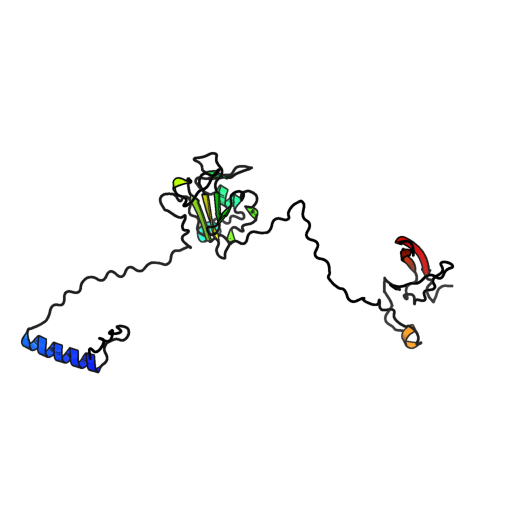4.62 191 TYR A N 1
ATOM 1501 C CA . TYR A 1 191 ? -29.652 -6.344 50.298 1.00 64.62 191 TYR A CA 1
ATOM 1502 C C . TYR A 1 191 ? -30.560 -6.879 51.407 1.00 64.62 191 TYR A C 1
ATOM 1504 O O . TYR A 1 191 ? -31.549 -6.246 51.787 1.00 64.62 191 TYR A O 1
ATOM 1512 N N . GLU A 1 192 ? -30.272 -8.075 51.912 1.00 70.19 192 GLU A N 1
ATOM 1513 C CA . GLU A 1 192 ? -31.110 -8.708 52.937 1.00 70.19 192 GLU A CA 1
ATOM 1514 C C . GLU A 1 192 ? -30.703 -8.298 54.356 1.00 70.19 192 GLU A C 1
ATOM 1516 O O . GLU A 1 192 ? -31.583 -8.086 55.197 1.00 70.19 192 GLU A O 1
ATOM 1521 N N . THR A 1 193 ? -29.407 -8.095 54.629 1.00 74.25 193 THR A N 1
ATOM 1522 C CA . THR A 1 193 ? -28.942 -7.781 55.990 1.00 74.25 193 THR A CA 1
ATOM 1523 C C . THR A 1 193 ? -28.884 -6.273 56.286 1.00 74.25 193 THR A C 1
ATOM 1525 O O . THR A 1 193 ? -28.677 -5.458 55.378 1.00 74.25 193 THR A O 1
ATOM 1528 N N . PRO A 1 194 ? -29.046 -5.854 57.558 1.00 65.12 194 PRO A N 1
ATOM 1529 C CA . PRO A 1 194 ? -28.879 -4.457 57.968 1.00 65.12 194 PRO A CA 1
ATOM 1530 C C . PRO A 1 194 ? -27.500 -3.882 57.621 1.00 65.12 194 PRO A C 1
ATOM 1532 O O . PRO A 1 194 ? -27.393 -2.707 57.280 1.00 65.12 194 PRO A O 1
ATOM 1535 N N . GLU A 1 195 ? -26.450 -4.698 57.674 1.00 61.72 195 GLU A N 1
ATOM 1536 C CA . GLU A 1 195 ? -25.081 -4.302 57.337 1.00 61.72 195 GLU A CA 1
ATOM 1537 C C . GLU A 1 195 ? -24.923 -4.052 55.832 1.00 61.72 195 GLU A C 1
ATOM 1539 O O . GLU A 1 195 ? -24.271 -3.088 55.440 1.00 61.72 195 GLU A O 1
ATOM 1544 N N . GLN A 1 196 ? -25.565 -4.866 54.986 1.00 64.06 196 GLN A N 1
ATOM 1545 C CA . GLN A 1 196 ? -25.562 -4.693 53.528 1.00 64.06 196 GLN A CA 1
ATOM 1546 C C . GLN A 1 196 ? -26.358 -3.459 53.091 1.00 64.06 196 GLN A C 1
ATOM 1548 O O . GLN A 1 196 ? -25.945 -2.756 52.175 1.00 64.06 196 GLN A O 1
ATOM 1553 N N . LYS A 1 197 ? -27.472 -3.161 53.772 1.00 64.50 197 LYS A N 1
ATOM 1554 C CA . LYS A 1 197 ? -28.293 -1.960 53.523 1.00 64.50 197 LYS A CA 1
ATOM 1555 C C . LYS A 1 197 ? -27.619 -0.654 53.949 1.00 64.50 197 LYS A C 1
ATOM 1557 O O . LYS A 1 197 ? -28.030 0.404 53.489 1.00 64.50 197 LYS A O 1
ATOM 1562 N N . ASN A 1 198 ? -26.636 -0.724 54.846 1.00 64.38 198 ASN A N 1
ATOM 1563 C CA . ASN A 1 198 ? -25.895 0.427 55.369 1.00 64.38 198 ASN A CA 1
ATOM 1564 C C . ASN A 1 198 ? -24.430 0.433 54.893 1.00 64.38 198 ASN A C 1
ATOM 1566 O O . ASN A 1 198 ? -23.572 1.047 55.533 1.00 64.38 198 ASN A O 1
ATOM 1570 N N . ALA A 1 199 ? -24.122 -0.287 53.808 1.00 63.78 199 ALA A N 1
ATOM 1571 C CA . ALA A 1 199 ? -22.777 -0.347 53.256 1.00 63.78 199 ALA A CA 1
ATOM 1572 C C . ALA A 1 199 ? -22.287 1.061 52.873 1.00 63.78 199 ALA A C 1
ATOM 1574 O O . ALA A 1 199 ? -23.009 1.845 52.268 1.00 63.78 199 ALA A O 1
ATOM 1575 N N . SER A 1 200 ? -21.041 1.392 53.225 1.00 59.91 200 SER A N 1
ATOM 1576 C CA . SER A 1 200 ? -20.487 2.741 53.017 1.00 59.91 200 SER A CA 1
ATOM 1577 C C . SER A 1 200 ? -20.161 3.073 51.555 1.00 59.91 200 SER A C 1
ATOM 1579 O O . SER A 1 200 ? -19.831 4.218 51.253 1.00 59.91 200 SER A O 1
ATOM 1581 N N . ALA A 1 201 ? -20.197 2.083 50.661 1.00 71.50 201 ALA A N 1
ATOM 1582 C CA . ALA A 1 201 ? -19.962 2.277 49.237 1.00 71.50 201 ALA A CA 1
ATOM 1583 C C . ALA A 1 201 ? -21.303 2.557 48.532 1.00 71.50 201 ALA A C 1
ATOM 1585 O O . ALA A 1 201 ? -22.168 1.682 48.574 1.00 71.50 201 ALA A O 1
ATOM 1586 N N . PRO A 1 202 ? -21.479 3.728 47.890 1.00 70.94 202 PRO A N 1
ATOM 1587 C CA . PRO A 1 202 ? -22.732 4.076 47.228 1.00 70.94 202 PRO A CA 1
ATOM 1588 C C . PRO A 1 202 ? -22.988 3.191 46.000 1.00 70.94 202 PRO A C 1
ATOM 1590 O O . PRO A 1 202 ? -22.072 2.937 45.208 1.00 70.94 202 PRO A O 1
ATOM 1593 N N . ASP A 1 203 ? -24.236 2.762 45.805 1.00 71.56 203 ASP A N 1
ATOM 1594 C CA . ASP A 1 203 ? -24.666 2.063 44.591 1.00 71.56 203 ASP A CA 1
ATOM 1595 C C . ASP A 1 203 ? -24.906 3.061 43.447 1.00 71.56 203 ASP A C 1
ATOM 1597 O O . ASP A 1 203 ? -25.900 3.788 43.421 1.00 71.56 203 ASP A O 1
ATOM 1601 N N . LEU A 1 204 ? -23.974 3.089 42.490 1.00 75.81 204 LEU A N 1
ATOM 1602 C CA . LEU A 1 204 ? -23.986 3.975 41.319 1.00 75.81 204 LEU A CA 1
ATOM 1603 C C . LEU A 1 204 ? -24.323 3.237 40.010 1.00 75.81 204 LEU A C 1
ATOM 1605 O O . LEU A 1 204 ? -23.960 3.694 38.922 1.00 75.81 204 LEU A O 1
ATOM 1609 N N . ARG A 1 205 ? -24.962 2.063 40.079 1.00 76.69 205 ARG A N 1
ATOM 1610 C CA . ARG A 1 205 ? -25.288 1.276 38.880 1.00 76.69 205 ARG A CA 1
ATOM 1611 C C . ARG A 1 205 ? -26.313 1.995 38.001 1.00 76.69 205 ARG A C 1
ATOM 1613 O O . ARG A 1 205 ? -27.345 2.462 38.468 1.00 76.69 205 ARG A O 1
ATOM 1620 N N . THR A 1 206 ? -26.053 2.014 36.695 1.00 78.94 206 THR A N 1
ATOM 1621 C CA . THR A 1 206 ? -26.978 2.553 35.680 1.00 78.94 206 THR A CA 1
ATOM 1622 C C . THR A 1 206 ? -27.997 1.518 35.203 1.00 78.94 206 THR A C 1
ATOM 1624 O O . THR A 1 206 ? -29.109 1.873 34.827 1.00 78.94 206 THR A O 1
ATOM 1627 N N . THR A 1 207 ? -27.638 0.230 35.232 1.00 83.25 207 THR A N 1
ATOM 1628 C CA . THR A 1 207 ? -28.567 -0.887 35.014 1.00 83.25 207 THR A CA 1
ATOM 1629 C C . THR A 1 207 ? -28.920 -1.489 36.367 1.00 83.25 207 THR A C 1
ATOM 1631 O O . THR A 1 207 ? -28.060 -2.046 37.044 1.00 83.25 207 THR A O 1
ATOM 1634 N N . ILE A 1 208 ? -30.179 -1.349 36.773 1.00 83.38 208 ILE A N 1
ATOM 1635 C CA . ILE A 1 208 ? -30.647 -1.764 38.103 1.00 83.38 208 ILE A CA 1
ATOM 1636 C C . ILE A 1 208 ? -31.023 -3.248 38.121 1.00 83.38 208 ILE A C 1
ATOM 1638 O O . ILE A 1 208 ? -30.674 -3.985 39.047 1.00 83.38 208 ILE A O 1
ATOM 1642 N N . TYR A 1 209 ? -31.705 -3.689 37.065 1.00 84.31 209 TYR A N 1
ATOM 1643 C CA . TYR A 1 209 ? -32.250 -5.029 36.933 1.00 84.31 209 TYR A CA 1
ATOM 1644 C C . TYR A 1 209 ? -32.270 -5.459 35.469 1.00 84.31 209 TYR A C 1
ATOM 1646 O O . TYR A 1 209 ? -32.671 -4.688 34.597 1.00 84.31 209 TYR A O 1
ATOM 1654 N N . TRP A 1 210 ? -31.884 -6.705 35.207 1.00 83.75 210 TRP A N 1
ATOM 1655 C CA . TR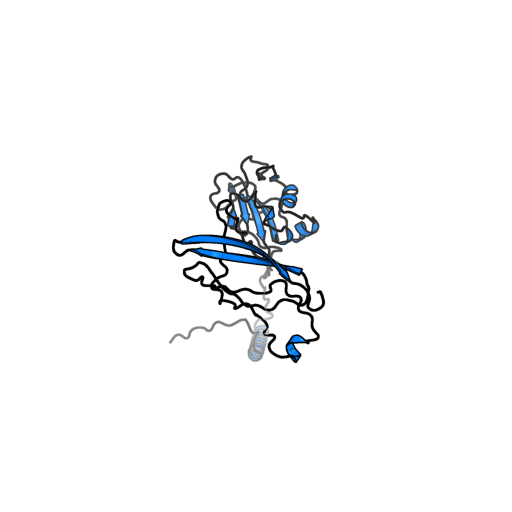P A 1 210 ? -32.051 -7.330 33.903 1.00 83.75 210 TRP A CA 1
ATOM 1656 C C . TRP A 1 210 ? -32.382 -8.809 34.080 1.00 83.75 210 TRP A C 1
ATOM 1658 O O . TRP A 1 210 ? -31.650 -9.541 34.746 1.00 83.75 210 TRP A O 1
ATOM 1668 N N . LYS A 1 211 ? -33.491 -9.251 33.482 1.00 83.44 211 LYS A N 1
ATOM 1669 C CA . LYS A 1 211 ? -33.922 -10.649 33.504 1.00 83.44 211 LYS A CA 1
ATOM 1670 C C . LYS A 1 211 ? -34.297 -11.089 32.088 1.00 83.44 211 LYS A C 1
ATOM 1672 O O . LYS A 1 211 ? -35.259 -10.557 31.540 1.00 83.44 211 LYS A O 1
ATOM 1677 N N . PRO A 1 212 ? -33.592 -12.077 31.507 1.00 79.50 212 PRO A N 1
ATOM 1678 C CA . PRO A 1 212 ? -33.806 -12.483 30.116 1.00 79.50 212 PRO A CA 1
ATOM 1679 C C . PRO A 1 212 ? -35.109 -13.254 29.902 1.00 79.50 212 PRO A C 1
ATOM 1681 O O . PRO A 1 212 ? -35.583 -13.376 28.779 1.00 79.50 212 PRO A O 1
ATOM 1684 N N . ASN A 1 213 ? -35.665 -13.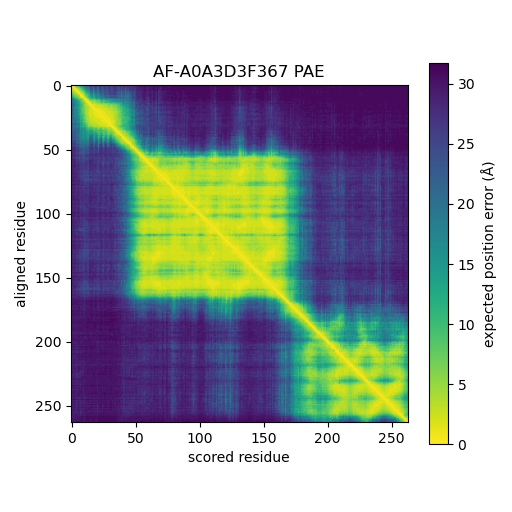830 30.969 1.00 81.44 213 ASN A N 1
ATOM 1685 C CA . ASN A 1 213 ? -36.817 -14.716 30.897 1.00 81.44 213 ASN A CA 1
ATOM 1686 C C . ASN A 1 213 ? -37.877 -14.276 31.909 1.00 81.44 213 ASN A C 1
ATOM 1688 O O . ASN A 1 213 ? -37.870 -14.695 33.070 1.00 81.44 213 ASN A O 1
ATOM 1692 N N . VAL A 1 214 ? -38.770 -13.401 31.455 1.00 84.69 214 VAL A N 1
ATOM 1693 C CA . VAL A 1 214 ? -39.973 -12.990 32.181 1.00 84.69 214 VAL A CA 1
ATOM 1694 C C . VAL A 1 214 ? -41.167 -13.620 31.475 1.00 84.69 214 VAL A C 1
ATOM 1696 O O . VAL A 1 214 ? -41.422 -13.349 30.303 1.00 84.69 214 VAL A O 1
ATOM 1699 N N . ARG A 1 215 ? -41.879 -14.501 32.180 1.00 83.38 215 ARG A N 1
ATOM 1700 C CA . ARG A 1 215 ? -43.109 -15.115 31.678 1.00 83.38 215 ARG A CA 1
ATOM 1701 C C . ARG A 1 215 ? -44.297 -14.314 32.180 1.00 83.38 215 ARG A C 1
ATOM 1703 O O . ARG A 1 215 ? -44.424 -14.112 33.384 1.00 83.38 215 ARG A O 1
ATOM 1710 N N . PHE A 1 216 ? -45.137 -13.887 31.251 1.00 84.19 216 PHE A N 1
ATOM 1711 C CA . PHE A 1 216 ? -46.411 -13.254 31.558 1.00 84.19 216 PHE A CA 1
ATOM 1712 C C . PHE A 1 216 ? -47.456 -14.322 31.899 1.00 84.19 216 PHE A C 1
ATOM 1714 O O . PHE A 1 216 ? -47.402 -15.436 31.366 1.00 84.19 216 PHE A O 1
ATOM 1721 N N . SER A 1 217 ? -48.381 -13.989 32.796 1.00 84.62 217 SER A N 1
ATOM 1722 C CA . SER A 1 217 ? -49.579 -14.782 33.070 1.00 84.62 217 SER A CA 1
ATOM 1723 C C . SER A 1 217 ? -50.516 -14.793 31.856 1.00 84.62 217 SER A C 1
ATOM 1725 O O . SER A 1 217 ? -50.334 -14.031 30.903 1.00 84.62 217 SER A O 1
ATOM 1727 N N . GLU A 1 218 ? -51.543 -15.647 31.887 1.00 81.19 218 GLU A N 1
ATOM 1728 C CA . GLU A 1 218 ? -52.594 -15.652 30.856 1.00 81.19 218 GLU A CA 1
ATOM 1729 C C . GLU A 1 218 ? -53.345 -14.310 30.781 1.00 81.19 218 GLU A C 1
ATOM 1731 O O . GLU A 1 218 ? -53.782 -13.916 29.702 1.00 81.19 218 GLU A O 1
ATOM 1736 N N . ASP A 1 219 ? -53.393 -13.570 31.892 1.00 82.69 219 ASP A N 1
ATOM 1737 C CA . ASP A 1 219 ? -53.981 -12.230 31.989 1.00 82.69 219 ASP A CA 1
ATOM 1738 C C . ASP A 1 219 ? -53.044 -11.112 31.483 1.00 82.69 219 ASP A C 1
ATOM 1740 O O . ASP A 1 219 ? -53.421 -9.942 31.452 1.00 82.69 219 ASP A O 1
ATOM 1744 N N . GLY A 1 220 ? -51.822 -11.452 31.049 1.00 80.38 220 GLY A N 1
ATOM 1745 C CA . GLY A 1 220 ? -50.854 -10.495 30.508 1.00 80.38 220 GLY A CA 1
ATOM 1746 C C . GLY A 1 220 ? -50.072 -9.718 31.568 1.00 80.38 220 GLY A C 1
ATOM 1747 O O . GLY A 1 220 ? -49.494 -8.677 31.258 1.00 80.38 220 GLY A O 1
ATOM 1748 N N . GLU A 1 221 ? -50.012 -10.222 32.800 1.00 84.62 221 GLU A N 1
ATOM 1749 C CA . GLU A 1 221 ? -49.290 -9.595 33.908 1.00 84.62 221 GLU A CA 1
ATOM 1750 C C . GLU A 1 221 ? -47.963 -10.309 34.188 1.00 84.62 221 GLU A C 1
ATOM 1752 O O . GLU A 1 221 ? -47.846 -11.529 34.062 1.00 84.62 221 GLU A O 1
ATOM 1757 N N . ALA A 1 222 ? -46.942 -9.554 34.588 1.00 85.25 222 ALA A N 1
ATOM 1758 C CA . ALA A 1 222 ? -45.681 -10.101 35.071 1.00 85.25 222 ALA A CA 1
ATOM 1759 C C . ALA A 1 222 ? -45.173 -9.268 36.248 1.00 85.25 222 ALA A C 1
ATOM 1761 O O . ALA A 1 222 ? -45.103 -8.043 36.166 1.00 85.25 222 ALA A O 1
ATOM 1762 N N . THR A 1 223 ? -44.787 -9.942 37.328 1.00 86.12 223 THR A N 1
ATOM 1763 C CA . THR A 1 223 ? -44.232 -9.301 38.522 1.00 86.12 223 THR A CA 1
ATOM 1764 C C . THR A 1 223 ? -42.719 -9.474 38.544 1.00 86.12 223 THR A C 1
ATOM 1766 O O . THR A 1 223 ? -42.203 -10.575 38.330 1.00 86.12 223 THR A O 1
ATOM 1769 N N . VAL A 1 224 ? -42.005 -8.378 38.792 1.00 85.25 224 VAL A N 1
ATOM 1770 C CA . VAL A 1 224 ? -40.552 -8.363 38.970 1.00 85.25 224 VAL A CA 1
ATOM 1771 C C . VAL A 1 224 ? -40.209 -7.572 40.222 1.00 85.25 224 VAL A C 1
ATOM 1773 O O . VAL A 1 224 ? -40.682 -6.453 40.400 1.00 85.25 224 VAL A O 1
ATOM 1776 N N . ASP A 1 225 ? -39.360 -8.157 41.058 1.00 85.25 225 ASP A N 1
ATOM 1777 C CA . ASP A 1 225 ? -38.828 -7.516 42.255 1.00 85.25 225 ASP A CA 1
ATOM 1778 C C . ASP A 1 225 ? -37.359 -7.167 42.023 1.00 85.25 225 ASP A C 1
ATOM 1780 O O . ASP A 1 225 ? -36.591 -7.966 41.474 1.00 85.25 225 ASP A O 1
ATOM 1784 N N . PHE A 1 226 ? -36.964 -5.962 42.425 1.00 82.88 226 PHE A N 1
ATOM 1785 C CA . PHE A 1 226 ? -35.595 -5.477 42.305 1.00 82.88 226 PHE A CA 1
ATOM 1786 C C . PHE A 1 226 ? -35.278 -4.464 43.406 1.00 82.88 226 PHE A C 1
ATOM 1788 O O . PHE A 1 226 ? -36.171 -3.844 43.983 1.00 82.88 226 PHE A O 1
ATOM 1795 N N . TYR A 1 227 ? -33.988 -4.273 43.672 1.00 80.94 227 TYR A N 1
ATOM 1796 C CA . TYR A 1 227 ? -33.497 -3.236 44.576 1.00 80.94 227 TYR A CA 1
ATOM 1797 C C . TYR A 1 227 ? -33.101 -1.990 43.787 1.00 80.94 227 TYR A C 1
ATOM 1799 O O . TYR A 1 227 ? -32.422 -2.111 42.768 1.00 80.94 227 TYR A O 1
ATOM 1807 N N . SER A 1 228 ? -33.508 -0.808 44.249 1.00 80.19 228 SER A N 1
ATOM 1808 C CA . SER A 1 228 ? -33.095 0.475 43.675 1.00 80.19 228 SER A CA 1
ATOM 1809 C C . SER A 1 228 ? -31.644 0.818 44.027 1.00 80.19 228 SER A C 1
ATOM 1811 O O . SER A 1 228 ? -31.137 0.382 45.057 1.00 80.19 228 SER A O 1
ATOM 1813 N N . ALA A 1 229 ? -31.006 1.641 43.195 1.00 78.31 229 ALA A N 1
ATOM 1814 C CA . ALA A 1 229 ? -29.778 2.346 43.556 1.00 78.31 229 ALA A CA 1
ATOM 1815 C C . ALA A 1 229 ? -30.055 3.434 44.612 1.00 78.31 229 ALA A C 1
ATOM 1817 O O . ALA A 1 229 ? -31.201 3.852 44.797 1.00 78.31 229 ALA A O 1
ATOM 1818 N N . ASP A 1 230 ? -29.001 3.931 45.263 1.00 74.81 230 ASP A N 1
ATOM 1819 C CA . ASP A 1 230 ? -29.117 4.900 46.367 1.00 74.81 230 ASP A CA 1
ATOM 1820 C C . ASP A 1 230 ? -29.600 6.288 45.913 1.00 74.81 230 ASP A C 1
ATOM 1822 O O . ASP A 1 230 ? -30.128 7.069 46.705 1.00 74.81 230 A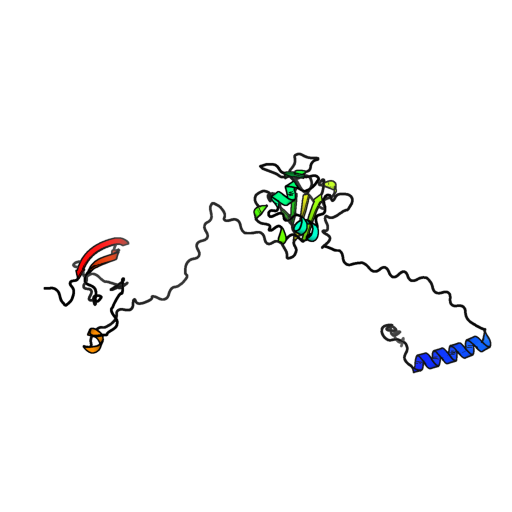SP A O 1
ATOM 1826 N N . SER A 1 231 ? -29.418 6.620 44.634 1.00 74.06 231 SER A N 1
ATOM 1827 C CA . SER A 1 231 ? -29.792 7.926 44.086 1.00 74.06 231 SER A CA 1
ATOM 1828 C C . SER A 1 231 ? -31.263 7.970 43.671 1.00 74.06 231 SER A C 1
ATOM 1830 O O . SER A 1 231 ? -31.711 7.159 42.858 1.00 74.06 231 SER A O 1
ATOM 1832 N N . ALA A 1 232 ? -31.990 8.977 44.165 1.00 79.31 232 ALA A N 1
ATOM 1833 C CA . ALA A 1 232 ? -33.336 9.296 43.699 1.00 79.31 232 ALA A CA 1
ATOM 1834 C C . ALA A 1 232 ? -33.283 9.762 42.237 1.00 79.31 232 ALA A C 1
ATOM 1836 O O . ALA A 1 232 ? -32.638 10.761 41.913 1.00 79.31 232 ALA A O 1
ATOM 1837 N N . THR A 1 233 ? -33.927 9.022 41.338 1.00 82.44 233 THR A N 1
ATOM 1838 C CA . THR A 1 233 ? -33.987 9.363 39.914 1.00 82.44 233 THR A CA 1
ATOM 1839 C C . THR A 1 233 ? -35.148 8.637 39.231 1.00 82.44 233 THR A C 1
ATOM 1841 O O . THR A 1 233 ? -35.857 7.825 39.831 1.00 82.44 233 THR A O 1
ATOM 1844 N N . THR A 1 234 ? -35.375 8.961 37.963 1.00 86.75 234 THR A N 1
ATOM 1845 C CA . THR A 1 234 ? -36.362 8.285 37.118 1.00 86.75 234 THR A CA 1
ATOM 1846 C C . THR A 1 234 ? -35.713 7.063 36.480 1.00 86.75 234 THR A C 1
ATOM 1848 O O . THR A 1 234 ? -34.666 7.176 35.844 1.00 86.75 234 THR A O 1
ATOM 1851 N N . TYR A 1 235 ? -36.314 5.888 36.655 1.00 89.31 235 TYR A N 1
ATOM 1852 C CA . TYR A 1 235 ? -35.864 4.656 36.013 1.00 89.31 235 TYR A CA 1
ATOM 1853 C C . TYR A 1 235 ? -36.666 4.414 34.744 1.00 89.31 235 TYR A C 1
ATOM 1855 O O . TYR A 1 235 ? -37.894 4.509 34.744 1.00 89.31 235 TYR A O 1
ATOM 1863 N N . THR A 1 236 ? -35.971 4.032 33.679 1.00 90.00 236 THR A N 1
ATOM 1864 C CA . THR A 1 236 ? -36.595 3.566 32.443 1.00 90.00 236 THR A CA 1
ATOM 1865 C C . THR A 1 236 ? -36.709 2.046 32.476 1.00 90.00 236 THR A C 1
ATOM 1867 O O . THR A 1 236 ? -35.711 1.331 32.552 1.00 90.00 236 THR A O 1
ATOM 1870 N N . VAL A 1 237 ? -37.934 1.543 32.383 1.00 89.81 237 VAL A N 1
ATOM 1871 C CA . VAL A 1 237 ? -38.252 0.122 32.247 1.00 89.81 237 VAL A CA 1
ATOM 1872 C C . VAL A 1 237 ? -38.429 -0.178 30.767 1.00 89.81 237 VAL A C 1
ATOM 1874 O O . VAL A 1 237 ? -39.356 0.332 30.148 1.00 89.81 237 VAL A O 1
ATOM 1877 N N . THR A 1 238 ? -37.557 -1.008 30.197 1.00 89.88 238 THR A N 1
ATOM 1878 C CA . THR A 1 238 ? -37.681 -1.480 28.809 1.00 89.88 238 THR A CA 1
ATOM 1879 C C . THR A 1 238 ? -37.955 -2.976 28.802 1.00 89.88 238 THR A C 1
ATOM 1881 O O . THR A 1 238 ? -37.214 -3.742 29.416 1.00 89.88 238 THR A O 1
ATOM 1884 N N . GLY A 1 239 ? -39.009 -3.390 28.104 1.00 89.25 239 GLY A N 1
ATOM 1885 C CA . GLY A 1 239 ? -39.334 -4.793 27.870 1.00 89.25 239 GLY A CA 1
ATOM 1886 C C . GLY A 1 239 ? -39.284 -5.112 26.383 1.00 89.25 239 GLY A C 1
ATOM 1887 O O . GLY A 1 239 ? -39.886 -4.403 25.578 1.00 89.25 239 GLY A O 1
ATOM 1888 N N . GLU A 1 240 ? -38.582 -6.182 26.023 1.00 89.12 240 GLU A N 1
ATOM 1889 C CA . GLU A 1 240 ? -38.488 -6.699 24.656 1.00 89.12 240 GLU A CA 1
ATOM 1890 C C . GLU A 1 240 ? -38.790 -8.197 24.660 1.00 89.12 240 GLU A C 1
ATOM 1892 O O . GLU A 1 240 ? -38.396 -8.917 25.579 1.00 89.12 240 GLU A O 1
ATOM 1897 N N . GLY A 1 241 ? -39.506 -8.681 23.648 1.00 86.94 241 GLY A N 1
ATOM 1898 C CA . GLY A 1 241 ? -39.863 -10.091 23.581 1.00 86.94 241 GLY A CA 1
ATOM 1899 C C . GLY A 1 241 ? -40.596 -10.493 22.313 1.00 86.94 241 GLY A C 1
ATOM 1900 O O . GLY A 1 241 ? -40.742 -9.721 21.365 1.00 86.94 241 GLY A O 1
ATOM 1901 N N . VAL A 1 242 ? -41.063 -11.739 22.307 1.00 87.19 242 VAL A N 1
ATOM 1902 C CA . VAL A 1 242 ? -41.810 -12.338 21.200 1.00 87.19 242 VAL A CA 1
ATOM 1903 C C . VAL A 1 242 ? -43.079 -12.977 21.761 1.00 87.19 242 VAL A C 1
ATOM 1905 O O . VAL A 1 242 ? -43.024 -13.707 22.748 1.00 87.19 242 VAL A O 1
ATOM 1908 N N . SER A 1 243 ? -44.233 -12.694 21.155 1.00 83.62 243 SER A N 1
ATOM 1909 C CA . SER A 1 243 ? -45.509 -13.305 21.537 1.00 83.62 243 SER A CA 1
ATOM 1910 C C . SER A 1 243 ? -45.551 -14.795 21.175 1.00 83.62 243 SER A C 1
ATOM 1912 O O 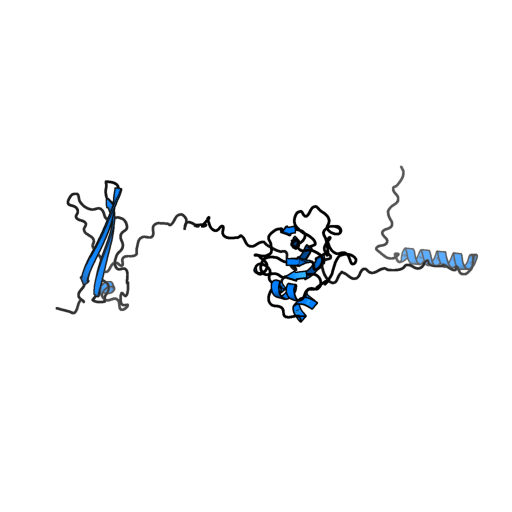. SER A 1 243 ? -44.815 -15.253 20.301 1.00 83.62 243 SER A O 1
ATOM 1914 N N . GLY A 1 244 ? -46.498 -15.550 21.745 1.00 81.25 244 GLY A N 1
ATOM 1915 C CA . GLY A 1 244 ? -46.730 -16.953 21.363 1.00 81.25 244 GLY A CA 1
ATOM 1916 C C . GLY A 1 244 ? -47.059 -17.164 19.874 1.00 81.25 244 GLY A C 1
ATOM 1917 O O . GLY A 1 244 ? -46.898 -18.263 19.358 1.00 81.25 244 GLY A O 1
ATOM 1918 N N . SER A 1 245 ? -47.465 -16.108 19.159 1.00 86.38 245 SER A N 1
ATOM 1919 C CA . SER A 1 245 ? -47.701 -16.121 17.710 1.00 86.38 245 SER A CA 1
ATOM 1920 C C . SER A 1 245 ? -46.495 -15.644 16.883 1.00 86.38 245 SER A C 1
ATOM 1922 O O . SER A 1 245 ? -46.655 -15.356 15.700 1.00 86.38 245 SER A O 1
ATOM 1924 N N . GLY A 1 246 ? -45.322 -15.452 17.496 1.00 85.31 246 GLY A N 1
ATOM 1925 C CA . GLY A 1 246 ? -44.100 -15.006 16.818 1.00 85.31 246 GLY A CA 1
ATOM 1926 C C . GLY A 1 246 ? -44.016 -13.502 16.527 1.00 85.31 246 GLY A C 1
ATOM 1927 O O . GLY A 1 246 ? -43.165 -13.088 15.744 1.00 85.31 246 GLY A O 1
ATOM 1928 N N . LYS A 1 247 ? -44.880 -12.660 17.114 1.00 86.69 247 LYS A N 1
ATOM 1929 C CA . LYS A 1 247 ? -44.821 -11.200 16.904 1.00 86.69 247 LYS A CA 1
ATOM 1930 C C . LYS A 1 247 ? -43.826 -10.561 17.866 1.00 86.69 247 LYS A C 1
ATOM 1932 O O . LYS A 1 247 ? -43.875 -10.847 19.057 1.00 86.69 247 LYS A O 1
ATOM 1937 N N . MET A 1 248 ? -42.974 -9.669 17.364 1.00 88.62 248 MET A N 1
ATOM 1938 C CA . MET A 1 248 ? -42.072 -8.880 18.209 1.00 88.62 248 MET A CA 1
ATOM 1939 C C . MET A 1 248 ? -42.859 -7.884 19.068 1.00 88.62 248 MET A C 1
ATOM 1941 O O . MET A 1 248 ? -43.794 -7.242 18.586 1.00 88.62 248 MET A O 1
ATOM 1945 N N . ILE A 1 249 ? -42.462 -7.753 20.330 1.00 87.81 249 ILE A N 1
ATOM 1946 C CA . ILE A 1 249 ? -43.023 -6.834 21.320 1.00 87.81 249 ILE A CA 1
ATOM 1947 C C . ILE A 1 249 ? -41.876 -5.980 21.856 1.00 87.81 249 ILE A C 1
ATOM 1949 O O . ILE A 1 249 ? -40.830 -6.510 22.227 1.00 87.81 249 ILE A O 1
ATOM 1953 N N . ARG A 1 250 ? -42.086 -4.664 21.926 1.00 90.31 250 ARG A N 1
ATOM 1954 C CA . ARG A 1 250 ? -41.211 -3.730 22.638 1.00 90.31 250 ARG A CA 1
ATOM 1955 C C . ARG A 1 250 ? -42.054 -2.669 23.326 1.00 90.31 250 ARG A C 1
ATOM 1957 O O . ARG A 1 250 ? -42.950 -2.106 22.701 1.00 90.31 250 ARG A O 1
ATOM 1964 N N . PHE A 1 251 ? -41.744 -2.372 24.579 1.00 89.56 251 PHE A N 1
ATOM 1965 C CA . PHE A 1 251 ? -42.345 -1.265 25.314 1.00 89.56 251 PHE A CA 1
ATOM 1966 C C . PHE A 1 251 ? -41.318 -0.591 26.219 1.00 89.56 251 PHE A C 1
ATOM 1968 O O . PHE A 1 251 ? -40.312 -1.189 26.601 1.00 89.56 251 PHE A O 1
ATOM 1975 N N . SER A 1 252 ? -41.586 0.670 26.542 1.00 92.38 252 SER A N 1
ATOM 1976 C CA . SER A 1 252 ? -40.797 1.467 27.472 1.00 92.38 252 SER A CA 1
ATOM 1977 C C . SER A 1 252 ? -41.743 2.217 28.398 1.00 92.38 252 SER A C 1
ATOM 1979 O O . SER A 1 252 ? -42.744 2.761 27.937 1.00 92.38 252 SER A O 1
ATOM 1981 N N . SER A 1 253 ? -41.423 2.250 29.684 1.00 90.81 253 SER A N 1
ATOM 1982 C CA . SER A 1 253 ? -42.140 3.018 30.699 1.00 90.81 253 SER A CA 1
ATOM 1983 C C . SER A 1 253 ? -41.144 3.689 31.630 1.00 90.81 253 SER A C 1
ATOM 1985 O O . SER A 1 253 ? -40.008 3.240 31.756 1.00 90.81 253 SER A O 1
ATOM 1987 N N . GLU A 1 254 ? -41.568 4.745 32.306 1.00 91.94 254 GLU A N 1
ATOM 1988 C CA . GLU A 1 254 ? -40.769 5.414 33.327 1.00 91.94 254 GLU A CA 1
ATOM 1989 C C . GLU A 1 254 ? -41.414 5.233 34.697 1.00 91.94 254 GLU A C 1
ATOM 1991 O O . GLU A 1 254 ? -42.640 5.255 34.825 1.00 91.94 254 GLU A O 1
ATOM 1996 N N . ILE A 1 255 ? -40.586 5.039 35.719 1.00 90.06 255 ILE A N 1
ATOM 1997 C CA . ILE A 1 255 ? -41.005 5.007 37.121 1.00 90.06 255 ILE A CA 1
ATOM 1998 C C . ILE A 1 255 ? -40.126 5.968 37.919 1.00 90.06 255 ILE A C 1
ATOM 2000 O O . ILE A 1 255 ? -38.913 6.025 37.721 1.00 90.06 255 ILE A O 1
ATOM 2004 N N . GLN A 1 256 ? -40.731 6.739 38.818 1.00 87.38 256 GLN A N 1
ATOM 2005 C CA . GLN A 1 256 ? -39.988 7.632 39.704 1.00 87.38 256 GLN A CA 1
ATOM 2006 C C . GLN A 1 256 ? -39.654 6.909 41.003 1.00 87.38 256 GLN A C 1
ATOM 2008 O O . GLN A 1 256 ? -40.555 6.437 41.699 1.00 87.38 256 GLN A O 1
ATOM 2013 N N . VAL A 1 257 ? -38.366 6.841 41.336 1.00 84.12 257 VAL A N 1
ATOM 2014 C CA . VAL A 1 257 ? -37.895 6.282 42.604 1.00 84.12 257 VAL A CA 1
ATOM 2015 C C . VAL A 1 257 ? -37.478 7.431 43.510 1.00 84.12 257 VAL A C 1
ATOM 2017 O O . VAL A 1 257 ? -36.544 8.172 43.201 1.00 84.12 257 VAL A O 1
ATOM 2020 N N . LYS A 1 258 ? -38.197 7.588 44.624 1.00 79.38 258 LYS A N 1
ATOM 2021 C CA . LYS A 1 258 ? -37.880 8.575 45.660 1.00 79.38 258 LYS A CA 1
ATOM 2022 C C . LYS A 1 258 ? -36.777 8.056 46.579 1.00 79.38 258 LYS A C 1
ATOM 2024 O O . LYS A 1 258 ? -36.718 6.862 46.872 1.00 79.38 258 LYS A O 1
ATOM 2029 N N . GLY A 1 259 ? -35.922 8.967 47.038 1.00 67.19 259 GLY A N 1
ATOM 2030 C CA . GLY A 1 259 ? -34.878 8.658 48.010 1.00 67.19 259 GLY A CA 1
ATOM 2031 C C . GLY A 1 259 ? -35.465 8.320 49.380 1.00 67.19 259 GLY A C 1
ATOM 2032 O O . GLY A 1 259 ? -36.566 8.746 49.721 1.00 67.19 259 GLY A O 1
ATOM 2033 N N . LYS A 1 260 ? -34.703 7.574 50.183 1.00 62.16 260 LYS A N 1
ATOM 2034 C CA . LYS A 1 260 ? -35.098 7.116 51.527 1.00 62.16 260 LYS A CA 1
ATOM 2035 C C . LYS A 1 260 ? -35.413 8.261 52.513 1.00 62.16 260 LYS A C 1
ATOM 2037 O O . LYS A 1 260 ? -36.074 8.009 53.516 1.00 62.16 260 LYS A O 1
ATOM 2042 N N . ASP A 1 261 ? -34.987 9.489 52.200 1.00 57.12 261 ASP A N 1
ATOM 2043 C CA . ASP A 1 261 ? -35.082 10.677 53.061 1.00 57.12 261 ASP A CA 1
ATOM 2044 C C . ASP A 1 261 ? -36.035 11.779 52.538 1.00 57.12 261 ASP A C 1
ATOM 2046 O O . ASP A 1 261 ? -36.045 12.885 53.081 1.00 57.12 261 ASP A O 1
ATOM 2050 N N . GLU A 1 262 ? -36.854 11.513 51.513 1.00 45.62 262 GLU A N 1
ATOM 2051 C CA . GLU A 1 262 ? -37.881 12.460 51.041 1.00 45.62 262 GLU A CA 1
ATOM 2052 C C . GLU A 1 262 ? -39.307 12.004 51.415 1.00 45.62 262 GLU A C 1
ATOM 2054 O O . GLU A 1 262 ? -39.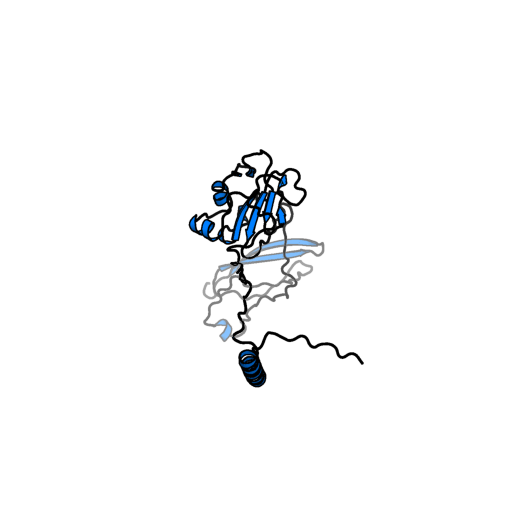625 10.824 51.247 1.00 45.62 262 GLU A O 1
ATOM 2059 N N . PRO A 1 263 ? -40.182 12.910 51.906 1.00 44.50 263 PRO A N 1
ATOM 2060 C CA . PRO A 1 263 ? -41.580 12.594 52.213 1.00 44.50 263 PRO A CA 1
ATOM 2061 C C . PRO A 1 263 ? -42.458 12.268 50.983 1.00 44.50 263 PRO A C 1
ATOM 2063 O O . PRO A 1 263 ? -42.167 12.673 49.825 1.00 44.50 263 PRO A O 1
#

Nearest PDB structures (foldseek):
  5fp2-assembly2_B  TM=6.823E-01  e=5.717E-03  Pseudomonas aeruginosa PAO1
  8a5d-assembly1_X  TM=4.305E-01  e=3.724E+00  Thermochaetoides thermophila
  8a5p-assembly1_X  TM=3.991E-01  e=4.724E+00  Thermochaetoides thermophila
  8a5q-assembly1_X  TM=3.974E-01  e=5.013E+00  Thermochaetoides thermophila

pLDDT: mean 79.31, std 14.67, range [35.88, 95.69]

Secondary structure (DSSP, 8-state):
--PPPP---TTSPPPHHHHHHHHHHHHHHHHHH-PPP-----------PPPSS---TT--TTTEEEEEEHHHHHHHT--SHHHHHHTSTTEEE-SS-EEETT-SSBPEEEETTEEESS-GGGGGGS-GGGEEEEEEE-SGGGSSS--TT--SEEEEEESS---PPPP--TT------------PPP------SHHHHT-SS----S-----S--PPPTTS------PPPSS-EEEEEEEEEE-TTS-EEEEEEEEEE--TT--

Mean predicted aligned error: 19.58 Å

Radius of gyration: 41.91 Å; Cα contacts (8 Å, |Δi|>4): 296; chains: 1; bounding box: 126×70×84 Å

Solvent-accessible surface area (backbone atoms only — not comparable to full-atom values): 17405 Å² total; per-residue (Å²): 138,84,79,80,82,79,82,84,70,84,86,60,77,80,52,73,69,56,47,54,49,51,50,55,52,46,52,58,43,35,76,74,72,44,86,80,85,78,87,75,81,88,80,81,83,81,78,79,74,79,69,97,58,88,82,53,95,74,66,40,91,89,47,42,36,59,76,35,43,40,72,55,50,61,73,65,69,55,86,36,40,64,60,49,49,72,73,36,65,63,50,44,79,56,97,87,47,43,19,24,72,90,47,90,40,34,36,33,36,28,49,73,87,42,80,37,84,81,44,75,92,44,41,82,76,48,61,47,88,47,37,36,35,36,33,31,34,69,40,54,91,70,47,94,76,87,68,81,86,40,30,16,31,42,40,38,35,48,70,83,67,86,77,83,78,82,75,78,51,95,88,54,84,89,80,81,76,92,68,90,73,77,87,78,79,63,86,66,85,81,68,82,48,74,68,59,70,63,49,91,70,82,53,80,65,88,75,63,78,69,73,97,81,79,73,61,47,98,88,70,49,72,90,85,88,81,66,81,53,71,65,61,47,75,45,77,50,74,50,76,50,67,46,100,84,71,44,82,46,75,52,74,50,78,46,82,45,79,35,99,88,61,136